Protein AF-A0A966IWN9-F1 (afdb_monomer)

pLDDT: mean 93.56, std 6.04, range [55.0, 98.5]

Structure (mmCIF, N/CA/C/O backbone):
data_AF-A0A966IWN9-F1
#
_entry.id   AF-A0A966IWN9-F1
#
loop_
_atom_site.group_PDB
_atom_site.id
_atom_site.type_symbol
_atom_site.label_atom_id
_atom_site.label_alt_id
_atom_site.label_comp_id
_atom_site.label_asym_id
_atom_site.label_entity_id
_atom_site.label_seq_id
_atom_site.pdbx_PDB_ins_code
_atom_site.Cartn_x
_atom_site.Cartn_y
_atom_site.Cartn_z
_atom_site.occupancy
_atom_site.B_iso_or_equiv
_atom_site.auth_seq_id
_atom_site.auth_comp_id
_atom_site.auth_asym_id
_atom_site.auth_atom_id
_atom_site.pdbx_PDB_model_num
ATOM 1 N N . MET A 1 1 ? 31.440 13.563 -16.392 1.00 55.00 1 MET A N 1
ATOM 2 C CA . MET A 1 1 ? 30.142 14.084 -16.875 1.00 55.00 1 MET A CA 1
ATOM 3 C C . MET A 1 1 ? 30.054 14.090 -18.402 1.00 55.00 1 MET A C 1
ATOM 5 O O . MET A 1 1 ? 29.275 13.304 -18.912 1.00 55.00 1 MET A O 1
ATOM 9 N N . ALA A 1 2 ? 30.885 14.835 -19.150 1.00 61.09 2 ALA A N 1
ATOM 10 C CA . ALA A 1 2 ? 30.794 14.887 -20.626 1.00 61.09 2 ALA A CA 1
ATOM 11 C C . ALA A 1 2 ? 30.870 13.509 -21.334 1.00 61.09 2 ALA A C 1
ATOM 13 O O . ALA A 1 2 ? 30.012 13.196 -22.147 1.00 61.09 2 ALA A O 1
ATOM 14 N N . ASN A 1 3 ? 31.820 12.643 -20.956 1.00 63.28 3 ASN A N 1
ATOM 15 C CA . ASN A 1 3 ? 31.994 11.310 -21.566 1.00 63.28 3 ASN A CA 1
ATOM 16 C C . ASN A 1 3 ? 30.866 10.305 -21.215 1.00 63.28 3 ASN A C 1
ATOM 18 O O . ASN A 1 3 ? 30.578 9.382 -21.971 1.00 63.28 3 ASN A O 1
ATOM 22 N N . GLN A 1 4 ? 30.203 10.487 -20.065 1.00 65.81 4 GLN A N 1
ATOM 23 C CA . GLN A 1 4 ? 29.051 9.665 -19.664 1.00 65.81 4 GLN A CA 1
ATOM 24 C C . GLN A 1 4 ? 27.795 10.048 -20.451 1.00 65.81 4 GLN A C 1
ATOM 26 O O . GLN A 1 4 ? 27.079 9.153 -20.892 1.00 65.81 4 GLN A O 1
ATOM 31 N N . ASN A 1 5 ? 27.583 11.346 -20.693 1.00 74.75 5 ASN A N 1
ATOM 32 C CA . ASN A 1 5 ? 26.491 11.813 -21.547 1.00 74.75 5 ASN A CA 1
ATOM 33 C C . ASN A 1 5 ? 26.662 11.290 -22.979 1.00 74.75 5 ASN A C 1
ATOM 35 O O . ASN A 1 5 ? 25.739 10.690 -23.508 1.00 74.75 5 ASN A O 1
ATOM 39 N N . THR A 1 6 ? 27.873 11.348 -23.548 1.00 81.50 6 THR A N 1
ATOM 40 C CA . THR A 1 6 ? 28.135 10.798 -24.892 1.00 81.50 6 THR A CA 1
ATOM 41 C C . THR A 1 6 ? 27.860 9.291 -24.995 1.00 81.50 6 THR A C 1
ATOM 43 O O . THR A 1 6 ? 27.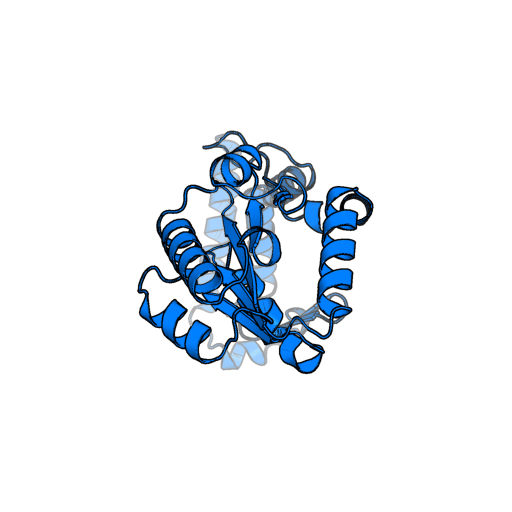351 8.822 -26.014 1.00 81.50 6 THR A O 1
ATOM 46 N N . LYS A 1 7 ? 28.174 8.505 -23.952 1.00 87.19 7 LYS A N 1
ATOM 47 C CA . LYS A 1 7 ? 27.875 7.062 -23.924 1.00 87.19 7 LYS A CA 1
ATOM 48 C C . LYS A 1 7 ? 26.368 6.798 -23.860 1.00 87.19 7 LYS A C 1
ATOM 50 O O . LYS A 1 7 ? 25.878 5.921 -24.567 1.00 87.19 7 LYS A O 1
ATOM 55 N N . LEU A 1 8 ? 25.654 7.539 -23.019 1.00 92.38 8 LEU A N 1
ATOM 56 C CA . LEU A 1 8 ? 24.210 7.413 -22.863 1.00 92.38 8 LEU A CA 1
ATOM 57 C C . LEU A 1 8 ? 23.468 7.801 -24.151 1.00 92.38 8 LEU A C 1
ATOM 59 O O . LEU A 1 8 ? 22.638 7.028 -24.620 1.00 92.38 8 LEU A O 1
ATOM 63 N N . ASP A 1 9 ? 23.833 8.929 -24.762 1.00 93.56 9 ASP A N 1
ATOM 64 C CA . ASP A 1 9 ? 23.246 9.402 -26.021 1.00 93.56 9 ASP A CA 1
ATOM 65 C C . ASP A 1 9 ? 23.408 8.360 -27.136 1.00 93.56 9 ASP A C 1
ATOM 67 O O . ASP A 1 9 ? 22.491 8.119 -27.922 1.00 93.56 9 ASP A O 1
ATOM 71 N N . LYS A 1 10 ? 24.564 7.681 -27.177 1.00 94.56 10 LYS A N 1
ATOM 72 C CA . LYS A 1 10 ? 24.813 6.592 -28.127 1.00 94.56 10 LYS A CA 1
ATOM 73 C C . LYS A 1 10 ? 23.881 5.399 -27.893 1.00 94.56 10 LYS A C 1
ATOM 75 O O . LYS A 1 10 ? 23.323 4.887 -28.860 1.00 94.56 10 LYS A O 1
ATOM 80 N N . ILE A 1 11 ? 23.701 4.968 -26.642 1.00 94.62 11 ILE A N 1
ATOM 81 C CA . ILE A 1 11 ? 22.796 3.857 -26.297 1.00 94.62 11 ILE A CA 1
ATOM 82 C C . ILE A 1 11 ? 21.353 4.208 -26.676 1.00 94.62 11 ILE A C 1
ATOM 84 O O . ILE A 1 11 ? 20.673 3.400 -27.307 1.00 94.62 11 ILE A O 1
ATOM 88 N N . GLU A 1 12 ? 20.898 5.421 -26.354 1.00 95.56 12 GLU A N 1
ATOM 89 C CA . GLU A 1 12 ? 19.547 5.877 -26.694 1.00 95.56 12 GLU A CA 1
ATOM 90 C C . GLU A 1 12 ? 19.342 5.977 -28.215 1.00 95.56 12 GLU A C 1
ATOM 92 O O . GLU A 1 12 ? 18.308 5.543 -28.727 1.00 95.56 12 GLU A O 1
ATOM 97 N N . ALA A 1 13 ? 20.328 6.486 -28.959 1.00 95.81 13 ALA A N 1
ATOM 98 C CA . ALA A 1 13 ? 20.268 6.556 -30.419 1.00 95.81 13 ALA A CA 1
ATOM 99 C C . ALA A 1 13 ? 20.237 5.165 -31.074 1.00 95.81 13 ALA A C 1
ATOM 101 O O . ALA A 1 13 ? 19.514 4.955 -32.049 1.00 95.81 13 ALA A O 1
ATOM 102 N N . GLU A 1 14 ? 21.003 4.204 -30.551 1.00 95.50 14 GLU A N 1
ATOM 103 C CA . GLU A 1 14 ? 20.957 2.819 -31.021 1.00 95.50 14 GLU A CA 1
ATOM 104 C C . GLU A 1 14 ? 19.607 2.165 -30.711 1.00 95.50 14 GLU A C 1
ATOM 106 O O . GLU A 1 14 ? 19.013 1.567 -31.604 1.00 95.50 14 GLU A O 1
ATOM 111 N N . LEU A 1 15 ? 19.076 2.330 -29.497 1.00 96.19 15 LEU A N 1
ATOM 112 C CA . LEU A 1 15 ? 17.760 1.799 -29.138 1.00 96.19 15 LEU A CA 1
ATOM 113 C C . LEU A 1 15 ? 16.655 2.356 -30.051 1.00 96.19 15 LEU A C 1
ATOM 115 O O . LEU A 1 15 ? 15.832 1.587 -30.544 1.00 96.19 15 LEU A O 1
ATOM 119 N N . ARG A 1 16 ? 16.672 3.666 -30.339 1.00 96.00 16 ARG A N 1
ATOM 120 C CA . ARG A 1 16 ? 15.732 4.300 -31.282 1.00 96.00 16 ARG A CA 1
ATOM 121 C C . ARG A 1 16 ? 15.834 3.703 -32.679 1.00 96.00 16 ARG A C 1
ATOM 123 O O . ARG A 1 16 ? 14.820 3.309 -33.233 1.00 96.00 16 ARG A O 1
ATOM 130 N N . ARG A 1 17 ? 17.050 3.550 -33.210 1.00 96.19 17 ARG A N 1
ATOM 131 C CA . ARG A 1 17 ? 17.265 2.953 -34.537 1.00 96.19 17 ARG A CA 1
ATOM 132 C C . ARG A 1 17 ? 16.683 1.541 -34.638 1.00 96.19 17 ARG A C 1
ATOM 134 O O . ARG A 1 17 ? 16.120 1.185 -35.666 1.00 96.19 17 ARG A O 1
ATOM 141 N N . HIS A 1 18 ? 16.832 0.735 -33.589 1.00 94.19 18 HIS A N 1
ATOM 142 C CA . HIS A 1 18 ? 16.305 -0.629 -33.568 1.00 94.19 18 HIS A CA 1
ATOM 143 C C . HIS A 1 18 ? 14.785 -0.664 -33.402 1.00 94.19 18 HIS A C 1
ATOM 145 O O . HIS A 1 18 ? 14.130 -1.468 -34.060 1.00 94.19 18 HIS A O 1
ATOM 151 N N . ALA A 1 19 ? 14.220 0.242 -32.600 1.00 94.50 19 ALA A N 1
ATOM 152 C CA . ALA A 1 19 ? 12.775 0.432 -32.527 1.00 94.50 19 ALA A CA 1
ATOM 153 C C . ALA A 1 19 ? 12.192 0.852 -33.891 1.00 94.50 19 ALA A C 1
ATOM 155 O O . ALA A 1 19 ? 11.234 0.242 -34.358 1.00 94.50 19 ALA A O 1
ATOM 156 N N . ASP A 1 20 ? 12.817 1.817 -34.574 1.00 95.88 20 ASP A N 1
ATOM 157 C CA . ASP A 1 20 ? 12.423 2.256 -35.919 1.00 95.88 20 ASP A CA 1
ATOM 158 C C . ASP A 1 20 ? 12.530 1.110 -36.938 1.00 95.88 20 ASP A C 1
ATOM 160 O O . ASP A 1 20 ? 11.666 0.950 -37.800 1.00 95.88 20 ASP A O 1
ATOM 164 N N . GLY A 1 21 ? 13.559 0.266 -36.807 1.00 94.19 21 GLY A N 1
ATOM 165 C CA . GLY A 1 21 ? 13.784 -0.898 -37.665 1.00 94.19 21 GLY A CA 1
ATOM 166 C C . GLY A 1 21 ? 12.691 -1.965 -37.584 1.00 94.19 21 GLY A C 1
ATOM 167 O O . GLY A 1 21 ? 12.514 -2.715 -38.542 1.00 94.19 21 GLY A O 1
ATOM 168 N N . ILE A 1 22 ? 11.935 -2.020 -36.482 1.00 94.06 22 ILE A N 1
ATOM 169 C CA . ILE A 1 22 ? 10.802 -2.942 -36.321 1.00 94.06 22 ILE A CA 1
ATOM 170 C C . ILE A 1 22 ? 9.438 -2.241 -36.369 1.00 94.06 22 ILE A C 1
ATOM 172 O O . ILE A 1 22 ? 8.417 -2.901 -36.204 1.00 94.06 22 ILE A O 1
ATOM 176 N N . ALA A 1 23 ? 9.389 -0.926 -36.607 1.00 93.56 23 ALA A N 1
ATOM 177 C CA . ALA A 1 23 ? 8.157 -0.137 -36.512 1.00 93.56 23 ALA A CA 1
ATOM 178 C C . ALA A 1 23 ? 7.060 -0.582 -37.497 1.00 93.56 23 ALA A C 1
ATOM 180 O O . ALA A 1 23 ? 5.873 -0.415 -37.222 1.00 93.56 23 ALA A O 1
ATOM 181 N N . SER A 1 24 ? 7.446 -1.155 -38.640 1.00 93.69 24 SER A N 1
ATOM 182 C CA . SER A 1 24 ? 6.525 -1.709 -39.639 1.00 93.69 24 SER A CA 1
ATOM 183 C C . SER A 1 24 ? 6.188 -3.188 -39.421 1.00 93.69 24 SER A C 1
ATOM 185 O O . SER A 1 24 ? 5.315 -3.713 -40.113 1.00 93.69 24 SER A O 1
ATOM 187 N N . VAL A 1 25 ? 6.857 -3.871 -38.486 1.00 93.94 25 VAL A N 1
ATOM 188 C CA . VAL A 1 25 ? 6.636 -5.294 -38.212 1.00 93.94 25 VAL A CA 1
ATOM 189 C C . VAL A 1 25 ? 5.420 -5.443 -37.305 1.00 93.94 25 VAL A C 1
ATOM 191 O O . VAL A 1 25 ? 5.352 -4.864 -36.220 1.00 93.94 25 VAL A O 1
ATOM 194 N N . HIS A 1 26 ? 4.437 -6.237 -37.728 1.00 94.88 26 HIS A N 1
ATOM 195 C CA . HIS A 1 26 ? 3.230 -6.423 -36.937 1.00 94.88 26 HIS A CA 1
ATOM 196 C C . HIS A 1 26 ? 3.493 -7.402 -35.786 1.00 94.88 26 HIS A C 1
ATOM 198 O O . HIS A 1 26 ? 4.125 -8.442 -35.957 1.00 94.88 26 HIS A O 1
ATOM 204 N N . LEU A 1 27 ? 2.914 -7.134 -34.610 1.00 94.12 27 LEU A N 1
ATOM 205 C CA . LEU A 1 27 ? 3.031 -8.034 -33.455 1.00 94.12 27 LEU A CA 1
ATOM 206 C C . LEU A 1 27 ? 2.595 -9.483 -33.757 1.00 94.12 27 LEU A C 1
ATOM 208 O O . LEU A 1 27 ? 3.165 -10.407 -33.193 1.00 94.12 27 LEU A O 1
ATOM 212 N N . ARG A 1 28 ? 1.631 -9.688 -34.671 1.00 94.81 28 ARG A N 1
ATOM 213 C CA . ARG A 1 28 ? 1.168 -11.015 -35.106 1.00 94.81 28 ARG A CA 1
ATOM 214 C C . ARG A 1 28 ? 2.273 -11.825 -35.789 1.00 94.81 28 ARG A C 1
ATOM 216 O O . ARG A 1 28 ? 2.225 -13.041 -35.748 1.00 94.81 28 ARG A O 1
ATOM 223 N N . ASP A 1 29 ? 3.242 -11.148 -36.399 1.00 94.31 29 ASP A N 1
ATOM 224 C CA . ASP A 1 29 ? 4.378 -11.785 -37.056 1.00 94.31 29 ASP A CA 1
ATOM 225 C C . ASP A 1 29 ? 5.490 -12.025 -36.025 1.00 94.31 29 ASP A C 1
ATOM 227 O O . ASP A 1 29 ? 6.064 -13.108 -35.966 1.00 94.31 29 ASP A O 1
ATOM 231 N N . LEU A 1 30 ? 5.730 -11.054 -35.130 1.00 92.25 30 LEU A N 1
ATOM 232 C CA . LEU A 1 30 ? 6.728 -11.169 -34.056 1.00 92.25 30 LEU A CA 1
ATOM 233 C C . LEU A 1 30 ? 6.444 -12.312 -33.076 1.00 92.25 30 LEU A C 1
ATOM 235 O O . LEU A 1 30 ? 7.388 -12.937 -32.602 1.00 92.25 30 LEU A O 1
ATOM 239 N N . ILE A 1 31 ? 5.175 -12.602 -32.763 1.00 94.19 31 ILE A N 1
ATOM 240 C CA . ILE A 1 31 ? 4.825 -13.724 -31.870 1.00 94.19 31 ILE A CA 1
ATOM 241 C C . ILE A 1 31 ? 5.200 -15.094 -32.456 1.00 94.19 31 ILE A C 1
ATOM 243 O O . ILE A 1 31 ? 5.285 -16.061 -31.709 1.00 94.19 31 ILE A O 1
ATOM 247 N N . HIS A 1 32 ? 5.412 -15.176 -33.773 1.00 93.50 32 HIS A N 1
ATOM 248 C CA . HIS A 1 32 ? 5.801 -16.395 -34.481 1.00 93.50 32 HIS A CA 1
ATOM 249 C C . HIS A 1 32 ? 7.286 -16.410 -34.866 1.00 93.50 32 HIS A C 1
ATOM 251 O O . HIS A 1 32 ? 7.722 -17.334 -35.547 1.00 93.50 32 HIS A O 1
ATOM 257 N N . ALA A 1 33 ? 8.058 -15.398 -34.460 1.00 90.94 33 ALA A N 1
ATOM 258 C CA . ALA A 1 33 ? 9.492 -15.367 -34.701 1.00 90.94 33 ALA A CA 1
ATOM 259 C C . ALA A 1 33 ? 10.212 -16.467 -33.904 1.00 90.94 33 ALA A C 1
ATOM 261 O O . ALA A 1 33 ? 9.844 -16.775 -32.768 1.00 90.94 33 ALA A O 1
ATOM 262 N N . ASP A 1 34 ? 11.273 -17.027 -34.481 1.00 91.50 34 ASP A N 1
ATOM 263 C CA . ASP A 1 34 ? 12.101 -18.018 -33.797 1.00 91.50 34 ASP A CA 1
ATOM 264 C C . ASP A 1 34 ? 12.689 -17.443 -32.499 1.00 91.50 34 ASP A C 1
ATOM 266 O O . ASP A 1 34 ? 13.120 -16.290 -32.447 1.00 91.50 34 ASP A O 1
ATOM 270 N N . GLY A 1 35 ? 12.705 -18.254 -31.438 1.00 89.38 35 GLY A N 1
ATOM 271 C CA . GLY A 1 35 ? 13.250 -17.857 -30.136 1.00 89.38 35 GLY A CA 1
ATOM 272 C C . GLY A 1 35 ? 12.343 -16.946 -29.305 1.00 89.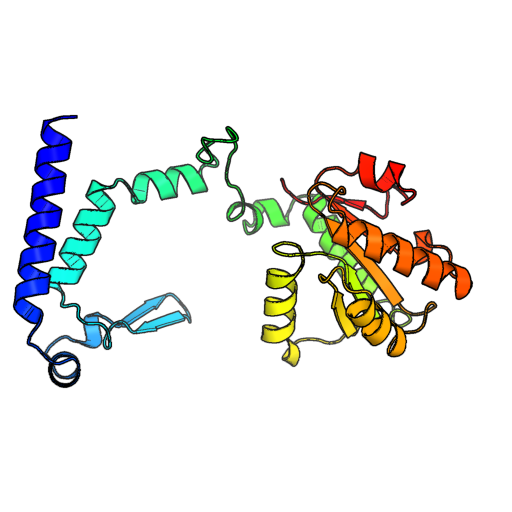38 35 GLY A C 1
ATOM 273 O O . GLY A 1 35 ? 12.748 -16.528 -28.224 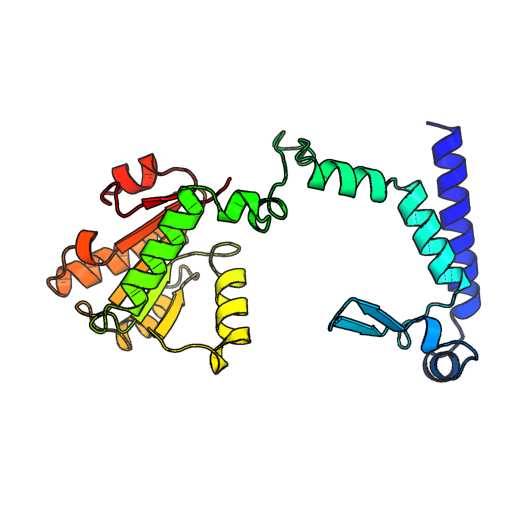1.00 89.38 35 GLY A O 1
ATOM 274 N N . ARG A 1 36 ? 11.106 -16.671 -29.748 1.00 93.81 36 ARG A N 1
ATOM 275 C CA . ARG A 1 36 ? 10.177 -15.768 -29.051 1.00 93.81 36 ARG A CA 1
ATOM 276 C C . ARG A 1 36 ? 9.943 -16.125 -27.583 1.00 93.81 36 ARG A C 1
ATOM 278 O O . ARG A 1 36 ? 9.835 -15.220 -26.757 1.00 93.81 36 ARG A O 1
ATOM 285 N N . ASP A 1 37 ? 9.917 -17.417 -27.269 1.00 93.31 37 ASP A N 1
ATOM 286 C CA . ASP A 1 37 ? 9.710 -17.943 -25.916 1.00 93.31 37 ASP A CA 1
ATOM 287 C C . ASP A 1 37 ? 10.793 -17.497 -24.918 1.00 93.31 37 ASP A C 1
ATOM 289 O O . ASP A 1 37 ? 10.554 -17.516 -23.714 1.00 93.31 37 ASP A O 1
ATOM 293 N N . ALA A 1 38 ? 11.956 -17.020 -25.384 1.00 93.25 38 ALA A N 1
ATOM 294 C CA . ALA A 1 38 ? 12.987 -16.433 -24.523 1.00 93.25 38 ALA A CA 1
ATOM 295 C C . ALA A 1 38 ? 12.529 -15.139 -23.815 1.00 93.25 38 ALA A C 1
ATOM 297 O O . ALA A 1 38 ? 13.157 -14.711 -22.848 1.00 93.25 38 ALA A O 1
ATOM 298 N N . LEU A 1 39 ? 11.427 -14.526 -24.268 1.00 94.75 39 LEU A N 1
ATOM 299 C CA . LEU A 1 39 ? 10.782 -13.377 -23.623 1.00 94.75 39 LEU A CA 1
ATOM 300 C C . LEU A 1 39 ? 9.731 -13.777 -22.572 1.00 94.75 39 LEU A C 1
ATOM 302 O O . LEU A 1 39 ? 9.032 -12.908 -22.047 1.00 94.75 39 LEU A O 1
ATOM 306 N N . CYS A 1 40 ? 9.597 -15.067 -22.268 1.00 95.69 40 CYS A N 1
ATOM 307 C CA . CYS A 1 40 ? 8.869 -15.548 -21.101 1.00 95.69 40 CYS A CA 1
ATOM 308 C C . CYS A 1 40 ? 9.847 -15.721 -19.936 1.00 95.69 40 CYS A C 1
ATOM 310 O O . CYS A 1 40 ? 10.738 -16.569 -19.974 1.00 95.69 40 CYS A O 1
ATOM 312 N N . PHE A 1 41 ? 9.668 -14.935 -18.879 1.00 94.94 41 PHE A N 1
ATOM 313 C CA . PHE A 1 41 ? 10.504 -14.987 -17.684 1.00 94.94 41 PHE A CA 1
ATOM 314 C C . PHE A 1 41 ? 9.756 -15.700 -16.561 1.00 94.94 41 PHE A C 1
ATOM 316 O O . PHE A 1 41 ? 8.631 -15.326 -16.234 1.00 94.94 41 PHE A O 1
ATOM 323 N N . GLN A 1 42 ? 10.389 -16.702 -15.953 1.00 97.06 42 GLN A N 1
ATOM 324 C CA . GLN A 1 42 ? 9.853 -17.410 -14.793 1.00 97.06 42 GLN A CA 1
ATOM 325 C C . GLN A 1 42 ? 10.655 -17.040 -13.544 1.00 97.06 42 GLN A C 1
ATOM 327 O O . GLN A 1 42 ? 11.885 -17.115 -13.546 1.00 97.06 42 GLN A O 1
ATOM 332 N N . PHE A 1 43 ? 9.958 -16.697 -12.466 1.00 96.75 43 PHE A N 1
ATOM 333 C CA . PHE A 1 43 ? 10.527 -16.548 -11.132 1.00 96.75 43 PHE A CA 1
ATOM 334 C C . PHE A 1 43 ? 9.581 -17.192 -10.118 1.00 96.75 43 PHE A C 1
ATOM 336 O O . PHE A 1 43 ? 8.470 -16.711 -9.931 1.00 96.75 43 PHE A O 1
ATOM 343 N N . GLU A 1 44 ? 10.013 -18.286 -9.487 1.00 96.44 44 GLU A N 1
ATOM 344 C CA . GLU A 1 44 ? 9.162 -19.108 -8.611 1.00 96.44 44 GLU A CA 1
ATOM 345 C C . GLU A 1 44 ? 7.835 -19.483 -9.298 1.00 96.44 44 GLU A C 1
ATOM 347 O O . GLU A 1 44 ? 7.862 -20.165 -10.323 1.00 96.44 44 GLU A O 1
ATOM 352 N N . ASP A 1 45 ? 6.694 -19.047 -8.769 1.00 96.50 45 ASP A N 1
ATOM 353 C CA . ASP A 1 45 ? 5.347 -19.249 -9.311 1.00 96.50 45 ASP A CA 1
ATOM 354 C C . ASP A 1 45 ? 4.873 -18.113 -10.242 1.00 96.50 45 ASP A C 1
ATOM 356 O O . ASP A 1 45 ? 3.837 -18.241 -10.898 1.00 96.50 45 ASP A O 1
ATOM 360 N N . LEU A 1 46 ? 5.644 -17.029 -10.369 1.00 97.44 46 LEU A N 1
ATOM 361 C CA . LEU A 1 46 ? 5.347 -15.901 -11.247 1.00 97.44 46 LEU A CA 1
ATOM 362 C C . LEU A 1 46 ? 5.922 -16.120 -12.652 1.00 97.44 46 LEU A C 1
ATOM 364 O O . LEU A 1 46 ? 7.135 -16.218 -12.843 1.00 97.44 46 LEU A O 1
ATOM 368 N N . MET A 1 47 ? 5.041 -16.090 -13.652 1.00 97.56 47 MET A N 1
ATOM 369 C CA . MET A 1 47 ? 5.413 -16.024 -15.064 1.00 97.56 47 MET A CA 1
ATOM 370 C C . MET A 1 47 ? 5.137 -14.622 -15.617 1.00 97.56 47 MET A C 1
ATOM 372 O O . MET A 1 47 ? 4.015 -14.121 -15.532 1.00 97.56 47 MET A O 1
ATOM 376 N N . VAL A 1 48 ? 6.149 -14.003 -16.224 1.00 97.00 48 VAL A N 1
ATOM 377 C CA . VAL A 1 48 ? 6.041 -12.726 -16.938 1.00 97.00 48 VAL A CA 1
ATOM 378 C C . VAL A 1 48 ? 6.245 -12.980 -18.428 1.00 97.00 48 VAL A C 1
ATOM 380 O O . VAL A 1 48 ? 7.358 -13.238 -18.882 1.00 97.00 48 VAL A O 1
ATOM 383 N N . ASP A 1 49 ? 5.157 -12.905 -19.192 1.00 95.81 49 ASP A N 1
ATOM 384 C CA . ASP A 1 49 ? 5.147 -13.137 -20.637 1.00 95.81 49 ASP A CA 1
ATOM 385 C C . ASP A 1 49 ? 5.268 -11.807 -21.406 1.00 95.81 49 ASP A C 1
ATOM 387 O O . ASP A 1 49 ? 4.306 -11.043 -21.542 1.00 95.81 49 ASP A O 1
ATOM 391 N N . CYS A 1 50 ? 6.463 -11.544 -21.942 1.00 95.44 50 CYS A N 1
ATOM 392 C CA . CYS A 1 50 ? 6.744 -10.391 -22.799 1.00 95.44 50 CYS A CA 1
ATOM 393 C C . CYS A 1 50 ? 6.653 -10.719 -24.302 1.00 95.44 50 CYS A C 1
ATOM 395 O O . CYS A 1 50 ? 6.964 -9.869 -25.140 1.00 95.44 50 CYS A O 1
ATOM 397 N N . THR A 1 51 ? 6.172 -11.908 -24.686 1.00 95.38 51 THR A N 1
ATOM 398 C CA . THR A 1 51 ? 6.059 -12.327 -26.097 1.00 95.38 51 THR A CA 1
ATOM 399 C C . THR A 1 51 ? 5.050 -11.500 -26.890 1.00 95.38 51 THR A C 1
ATOM 401 O O . THR A 1 51 ? 5.063 -11.524 -28.118 1.00 95.38 51 THR A O 1
ATOM 404 N N . ARG A 1 52 ? 4.198 -10.707 -26.232 1.00 94.88 52 ARG A N 1
ATOM 405 C CA . ARG A 1 52 ? 3.218 -9.809 -26.873 1.00 94.88 52 ARG A CA 1
ATOM 406 C C . ARG A 1 52 ? 3.633 -8.334 -26.830 1.00 94.88 52 ARG A C 1
ATOM 408 O O . ARG A 1 52 ? 2.787 -7.453 -26.930 1.00 94.88 52 ARG A O 1
ATOM 415 N N . GLN A 1 53 ? 4.932 -8.061 -26.706 1.00 95.00 53 GLN A N 1
ATOM 416 C CA . GLN A 1 53 ? 5.498 -6.710 -26.763 1.00 95.00 53 GLN A CA 1
ATOM 417 C C . GLN A 1 53 ? 6.271 -6.468 -28.071 1.00 95.00 53 GLN A C 1
ATOM 419 O O . GLN A 1 53 ? 6.864 -7.406 -28.602 1.00 95.00 53 GLN A O 1
ATOM 424 N N . PRO A 1 54 ? 6.330 -5.237 -28.609 1.00 93.88 54 PRO A N 1
ATOM 425 C CA . PRO A 1 54 ? 7.127 -4.910 -29.796 1.00 93.88 54 PRO A CA 1
ATOM 426 C C . PRO A 1 54 ? 8.622 -4.816 -29.440 1.00 93.88 54 PRO A C 1
ATOM 428 O O . PRO A 1 54 ? 9.243 -3.762 -29.519 1.00 93.88 54 PRO A O 1
ATOM 431 N N . VAL A 1 55 ? 9.194 -5.924 -28.977 1.00 93.81 55 VAL A N 1
ATOM 432 C CA . VAL A 1 55 ? 10.590 -6.048 -28.548 1.00 93.81 55 VAL A CA 1
ATOM 433 C C . VAL A 1 55 ? 11.193 -7.295 -29.179 1.00 93.81 55 VAL A C 1
ATOM 435 O O . VAL A 1 55 ? 10.498 -8.287 -29.376 1.00 93.81 55 VAL A O 1
ATOM 438 N N . THR A 1 56 ? 12.477 -7.247 -29.497 1.00 92.38 56 THR A N 1
ATOM 439 C CA . THR A 1 56 ? 13.306 -8.396 -29.888 1.00 92.38 56 THR A CA 1
ATOM 440 C C . THR A 1 56 ? 14.385 -8.607 -28.828 1.00 92.38 56 THR A C 1
ATOM 442 O O . THR A 1 56 ? 14.580 -7.732 -27.981 1.00 92.38 56 THR A O 1
ATOM 445 N N . ASP A 1 57 ? 15.128 -9.712 -28.891 1.00 90.56 57 ASP A N 1
ATOM 446 C CA . ASP A 1 57 ? 16.249 -9.962 -27.973 1.00 90.56 57 ASP A CA 1
ATOM 447 C C . ASP A 1 57 ? 17.276 -8.824 -27.991 1.00 90.56 57 ASP A C 1
ATOM 449 O O . ASP A 1 57 ? 17.757 -8.385 -26.948 1.00 90.56 57 ASP A O 1
ATOM 453 N N . ASP A 1 58 ? 17.577 -8.280 -29.172 1.00 91.19 58 ASP A N 1
ATOM 454 C CA . ASP A 1 58 ? 18.499 -7.152 -29.304 1.00 91.19 58 ASP A CA 1
ATOM 455 C C . ASP A 1 58 ? 17.931 -5.864 -28.676 1.00 91.19 58 ASP A C 1
ATOM 457 O O . ASP A 1 58 ? 18.639 -5.188 -27.926 1.00 91.19 58 ASP A O 1
ATOM 461 N N . ILE A 1 59 ? 16.645 -5.555 -28.886 1.00 94.50 59 ILE A N 1
ATOM 462 C CA . ILE A 1 59 ? 15.994 -4.412 -28.221 1.00 94.50 59 ILE A CA 1
ATOM 463 C C . ILE A 1 59 ? 16.005 -4.601 -26.703 1.00 94.50 59 ILE A C 1
ATOM 465 O O . ILE A 1 59 ? 16.270 -3.648 -25.969 1.00 94.50 59 ILE A O 1
ATOM 469 N N . MET A 1 60 ? 15.761 -5.820 -26.221 1.00 94.62 60 MET A N 1
ATOM 470 C CA . MET A 1 60 ? 15.728 -6.103 -24.792 1.00 94.62 60 MET A CA 1
ATOM 471 C C . MET A 1 60 ? 17.111 -5.978 -24.149 1.00 94.62 60 MET A C 1
ATOM 473 O O . MET A 1 60 ? 17.260 -5.291 -23.139 1.00 94.62 60 MET A O 1
ATOM 477 N N . ASN A 1 61 ? 18.155 -6.493 -24.802 1.00 93.75 61 ASN A N 1
ATOM 478 C CA . ASN A 1 61 ? 19.541 -6.275 -24.386 1.00 93.75 61 ASN A CA 1
ATOM 479 C C . ASN A 1 61 ? 19.904 -4.781 -24.341 1.00 93.75 61 ASN A C 1
ATOM 481 O O . ASN A 1 61 ? 20.570 -4.327 -23.412 1.00 93.75 61 ASN A O 1
ATOM 485 N N . ARG A 1 62 ? 19.433 -3.978 -25.301 1.00 95.31 62 ARG A N 1
ATOM 486 C CA . ARG A 1 62 ? 19.666 -2.522 -25.307 1.00 95.31 62 ARG A CA 1
ATOM 487 C C . ARG A 1 62 ? 18.917 -1.791 -24.201 1.00 95.31 62 ARG A C 1
ATOM 489 O O . ARG A 1 62 ? 19.461 -0.843 -23.640 1.00 95.31 62 ARG A O 1
ATOM 496 N N . LEU A 1 63 ? 17.703 -2.222 -23.866 1.00 96.50 63 LEU A N 1
ATOM 497 C CA . LEU A 1 63 ? 16.959 -1.697 -22.720 1.00 96.50 63 LEU A CA 1
ATOM 498 C C . LEU A 1 63 ? 17.689 -1.989 -21.401 1.00 96.50 63 LEU A C 1
ATOM 500 O O . LEU A 1 63 ? 17.774 -1.102 -20.552 1.00 96.50 63 LEU A O 1
ATOM 504 N N . LEU A 1 64 ? 18.291 -3.175 -21.258 1.00 95.75 64 LEU A N 1
ATOM 505 C CA . LEU A 1 64 ? 19.137 -3.508 -20.106 1.00 95.75 64 LEU A CA 1
ATOM 506 C C . LEU A 1 64 ? 20.403 -2.637 -20.053 1.00 95.75 64 LEU A C 1
ATOM 508 O O . LEU A 1 64 ? 20.700 -2.053 -19.012 1.00 95.75 64 LEU A O 1
ATOM 512 N N . LEU A 1 65 ? 21.090 -2.442 -21.185 1.00 96.06 65 LEU A N 1
ATOM 513 C CA . LEU A 1 65 ? 22.234 -1.521 -21.270 1.00 96.06 65 LEU A CA 1
ATOM 514 C C . LEU A 1 65 ? 21.850 -0.077 -20.918 1.00 96.06 65 LEU A C 1
ATOM 516 O O . LEU A 1 65 ? 22.633 0.641 -20.291 1.00 96.06 65 LEU A O 1
ATOM 520 N N . LEU A 1 66 ? 20.651 0.366 -21.309 1.00 96.88 66 LEU A N 1
ATOM 521 C CA . LEU A 1 66 ? 20.128 1.675 -20.930 1.00 96.88 66 LEU A CA 1
ATOM 522 C C . LEU A 1 66 ? 19.893 1.756 -19.418 1.00 96.88 66 LEU A C 1
ATOM 524 O O . LEU A 1 66 ? 20.287 2.745 -18.800 1.00 96.88 66 LEU A O 1
ATOM 528 N N . ALA A 1 67 ? 19.304 0.723 -18.812 1.00 97.38 67 ALA A N 1
ATOM 529 C CA . ALA A 1 67 ? 19.094 0.654 -17.368 1.00 97.38 67 ALA A CA 1
ATOM 530 C C . ALA A 1 67 ? 20.421 0.727 -16.589 1.00 97.38 67 ALA A C 1
ATOM 532 O O . ALA A 1 67 ? 20.537 1.503 -15.637 1.00 97.38 67 ALA A O 1
ATOM 533 N N . GLU A 1 68 ? 21.449 -0.002 -17.033 1.00 96.12 68 GLU A N 1
ATOM 534 C CA . GLU A 1 68 ? 22.805 0.079 -16.477 1.00 96.12 68 GLU A CA 1
ATOM 535 C C . GLU A 1 68 ? 23.415 1.477 -16.642 1.00 96.12 68 GLU A C 1
ATOM 537 O O . GLU A 1 68 ? 23.949 2.044 -15.688 1.00 96.12 68 GLU A O 1
ATOM 542 N N . ALA A 1 69 ? 23.307 2.076 -17.833 1.00 95.62 69 ALA A N 1
ATOM 543 C CA . ALA A 1 69 ? 23.847 3.407 -18.110 1.00 95.62 69 ALA A CA 1
ATOM 544 C C . ALA A 1 69 ? 23.160 4.516 -17.295 1.00 95.62 69 ALA A C 1
ATOM 546 O O . ALA A 1 69 ? 23.803 5.509 -16.950 1.00 95.62 69 ALA A O 1
ATOM 547 N N . LYS A 1 70 ? 21.876 4.340 -16.955 1.00 95.69 70 LYS A N 1
ATOM 548 C CA . LYS A 1 70 ? 21.117 5.207 -16.036 1.00 95.69 70 LYS A CA 1
ATOM 549 C C . LYS A 1 70 ? 21.379 4.890 -14.556 1.00 95.69 70 LYS A C 1
ATOM 551 O O . LYS A 1 70 ? 20.761 5.509 -13.694 1.00 95.69 70 LYS A O 1
ATOM 556 N N . ALA A 1 71 ? 22.290 3.960 -14.262 1.00 95.56 71 ALA A N 1
ATOM 557 C CA . ALA A 1 71 ? 22.642 3.515 -12.918 1.00 95.56 71 ALA A CA 1
ATOM 558 C C . ALA A 1 71 ? 21.455 2.941 -12.120 1.00 95.56 71 ALA A C 1
ATOM 560 O O . ALA A 1 71 ? 21.434 3.035 -10.892 1.00 95.56 71 ALA A O 1
ATOM 561 N N . LEU A 1 72 ? 20.471 2.328 -12.795 1.00 97.50 72 LEU A N 1
ATOM 562 C CA . LEU A 1 72 ? 19.323 1.700 -12.132 1.00 97.50 72 LEU A CA 1
ATOM 563 C C . LEU A 1 72 ? 19.748 0.673 -11.061 1.00 97.50 72 LEU A C 1
ATOM 565 O O . LEU A 1 72 ? 19.200 0.753 -9.960 1.00 97.50 72 LEU A O 1
ATOM 569 N N . PRO A 1 73 ? 20.745 -0.213 -11.291 1.00 97.75 73 PRO A N 1
ATOM 570 C CA . PRO A 1 73 ? 21.228 -1.119 -10.246 1.00 97.75 73 PRO A CA 1
ATOM 571 C C . PRO A 1 73 ? 21.708 -0.377 -8.991 1.00 97.75 73 PRO A C 1
ATOM 573 O O . PRO A 1 73 ? 21.331 -0.730 -7.880 1.00 97.75 73 PRO A O 1
ATOM 576 N N . ASN A 1 74 ? 22.441 0.729 -9.156 1.00 97.12 74 ASN A N 1
ATOM 577 C CA . ASN A 1 74 ? 22.918 1.537 -8.034 1.00 97.12 74 ASN A CA 1
ATOM 578 C C . ASN A 1 74 ? 21.766 2.181 -7.244 1.00 97.12 74 ASN A C 1
ATOM 580 O O . ASN A 1 74 ? 21.871 2.323 -6.025 1.00 97.12 74 ASN A O 1
ATOM 584 N N . PHE A 1 75 ? 20.684 2.593 -7.916 1.00 96.50 75 PHE A N 1
ATOM 585 C CA . PHE A 1 75 ? 19.484 3.108 -7.246 1.00 96.50 75 PHE A CA 1
ATOM 586 C C . PHE A 1 75 ? 18.740 2.010 -6.483 1.00 96.50 75 PHE A C 1
ATOM 588 O O . PHE A 1 75 ? 18.297 2.260 -5.362 1.00 96.50 75 PHE A O 1
ATOM 595 N N . ILE A 1 76 ? 18.647 0.801 -7.046 1.00 97.31 76 ILE A N 1
ATOM 596 C CA . ILE A 1 76 ? 18.077 -0.369 -6.363 1.00 97.31 76 ILE A CA 1
ATOM 597 C C . ILE A 1 76 ? 18.899 -0.695 -5.109 1.00 97.31 76 ILE A C 1
ATOM 599 O O . ILE A 1 76 ? 18.335 -0.779 -4.020 1.00 97.31 76 ILE A O 1
ATOM 603 N N . ASP A 1 77 ? 20.228 -0.772 -5.222 1.00 97.00 77 ASP A N 1
ATOM 604 C CA . ASP A 1 77 ? 21.121 -1.011 -4.082 1.00 97.00 77 ASP A CA 1
ATOM 605 C C . ASP A 1 77 ? 20.984 0.078 -3.011 1.00 97.00 77 ASP A C 1
ATOM 607 O O . ASP A 1 77 ? 20.973 -0.204 -1.813 1.00 97.00 77 ASP A O 1
ATOM 611 N N . ALA A 1 78 ? 20.864 1.344 -3.422 1.00 96.31 78 ALA A N 1
ATOM 612 C CA . ALA A 1 78 ? 20.671 2.462 -2.506 1.00 96.31 78 ALA A CA 1
ATOM 613 C C . ALA A 1 78 ? 19.329 2.387 -1.762 1.00 96.31 78 ALA A C 1
ATOM 615 O O . ALA A 1 78 ? 19.298 2.664 -0.560 1.00 96.31 78 ALA A O 1
ATOM 616 N N . LEU A 1 79 ? 18.254 1.992 -2.453 1.00 96.06 79 LEU A N 1
ATOM 617 C CA . LEU A 1 79 ? 16.935 1.758 -1.865 1.00 96.06 79 LEU A CA 1
ATOM 618 C C . LEU A 1 79 ? 16.999 0.626 -0.835 1.00 96.06 79 LEU A C 1
ATOM 620 O O . LEU A 1 79 ? 16.599 0.816 0.312 1.00 96.06 79 LEU A O 1
ATOM 624 N N . LEU A 1 80 ? 17.561 -0.526 -1.214 1.00 95.06 80 LEU A N 1
ATOM 625 C CA . LEU A 1 80 ? 17.664 -1.698 -0.339 1.00 95.06 80 LEU A CA 1
ATOM 626 C C . LEU A 1 80 ? 18.582 -1.456 0.869 1.00 95.06 80 LEU A C 1
ATOM 628 O O . LEU A 1 80 ? 18.308 -1.954 1.959 1.00 95.06 80 LEU A O 1
ATOM 632 N N . ALA A 1 81 ? 19.629 -0.643 0.706 1.00 94.31 81 ALA A N 1
ATOM 633 C CA . ALA A 1 81 ? 20.515 -0.228 1.793 1.00 94.31 81 ALA A CA 1
ATOM 634 C C . ALA A 1 81 ? 19.920 0.870 2.698 1.00 94.31 81 ALA A C 1
ATOM 636 O O . ALA A 1 81 ? 20.566 1.270 3.667 1.00 94.31 81 ALA A O 1
ATOM 637 N N . GLY A 1 82 ? 18.723 1.390 2.394 1.00 93.81 82 GLY A N 1
ATOM 638 C CA . GLY A 1 82 ? 18.073 2.439 3.182 1.00 93.81 82 GLY A CA 1
ATOM 639 C C . GLY A 1 82 ? 18.778 3.797 3.111 1.00 93.81 82 GLY A C 1
ATOM 640 O O . GLY A 1 82 ? 18.765 4.548 4.085 1.00 93.81 82 GLY A O 1
ATOM 641 N N . LYS A 1 83 ? 19.419 4.126 1.983 1.00 95.75 83 LYS A N 1
ATOM 642 C CA . LYS A 1 83 ? 20.013 5.456 1.763 1.00 95.75 83 LYS A CA 1
ATOM 643 C C . LYS A 1 83 ? 18.913 6.513 1.572 1.00 95.75 83 LYS A C 1
ATOM 645 O O . LYS A 1 83 ? 17.834 6.169 1.085 1.00 95.75 83 LYS A O 1
ATOM 650 N N . PRO A 1 84 ? 19.169 7.800 1.886 1.00 95.56 84 PRO A N 1
ATOM 651 C CA . PRO A 1 84 ? 18.188 8.872 1.732 1.00 95.56 84 PRO A CA 1
ATOM 652 C C . PRO A 1 84 ? 17.992 9.276 0.260 1.00 95.56 84 PRO A C 1
ATOM 654 O O . PRO A 1 84 ? 18.442 10.329 -0.182 1.00 95.56 84 PRO A O 1
ATOM 657 N N . ILE A 1 85 ? 17.360 8.399 -0.526 1.00 95.38 85 ILE A N 1
ATOM 658 C CA . ILE A 1 85 ? 17.131 8.592 -1.966 1.00 95.38 85 ILE A CA 1
ATOM 659 C C . ILE A 1 85 ? 15.875 9.418 -2.278 1.00 95.38 85 ILE A C 1
ATOM 661 O O . ILE A 1 85 ? 15.726 9.885 -3.405 1.00 95.38 85 ILE A O 1
ATOM 665 N N . ASN A 1 86 ? 14.992 9.647 -1.298 1.00 95.00 86 ASN A N 1
ATOM 666 C CA . ASN A 1 86 ? 13.970 10.687 -1.398 1.00 95.00 86 ASN A CA 1
ATOM 667 C C . ASN A 1 86 ? 14.643 12.035 -1.113 1.00 95.00 86 ASN A C 1
ATOM 669 O O . ASN A 1 86 ? 14.738 12.477 0.032 1.00 95.00 86 ASN A O 1
ATOM 673 N N . LEU A 1 87 ? 15.162 12.651 -2.176 1.00 94.50 87 LEU A N 1
ATOM 674 C CA . LEU A 1 87 ? 16.009 13.840 -2.087 1.00 94.50 87 LEU A CA 1
ATOM 675 C C . LEU A 1 87 ? 15.249 15.081 -1.607 1.00 94.50 87 LEU A C 1
ATOM 677 O O . LEU A 1 87 ? 15.811 15.877 -0.860 1.00 94.50 87 LEU A O 1
ATOM 681 N N . SER A 1 88 ? 13.983 15.250 -2.004 1.00 95.81 88 SER A N 1
ATOM 682 C CA . SER A 1 88 ? 13.181 16.425 -1.630 1.00 95.81 88 SER A CA 1
ATOM 683 C C . SER A 1 88 ? 12.865 16.478 -0.140 1.00 95.81 88 SER A C 1
ATOM 685 O O . SER A 1 88 ? 12.766 17.564 0.422 1.00 95.81 88 SER A O 1
ATOM 687 N N . GLU A 1 89 ? 12.724 15.319 0.505 1.00 92.25 89 GLU A N 1
ATOM 688 C CA . GLU A 1 89 ? 12.455 15.233 1.944 1.00 92.25 89 GLU A CA 1
ATOM 689 C C . GLU A 1 89 ? 13.686 14.814 2.757 1.00 92.25 89 GLU A C 1
ATOM 691 O O . GLU A 1 89 ? 13.620 14.769 3.985 1.00 92.25 89 GLU A O 1
ATOM 696 N N . ASN A 1 90 ? 14.801 14.517 2.082 1.00 93.81 90 ASN A N 1
ATOM 697 C CA . ASN A 1 90 ? 16.027 13.967 2.657 1.00 93.81 90 ASN A CA 1
ATOM 698 C C . ASN A 1 90 ? 15.761 12.732 3.538 1.00 93.81 90 ASN A C 1
ATOM 700 O O . ASN A 1 90 ? 16.168 12.667 4.701 1.00 93.81 90 ASN A O 1
ATOM 704 N N . ARG A 1 91 ? 15.024 11.759 2.989 1.00 93.75 91 ARG A N 1
ATOM 705 C CA . ARG A 1 91 ? 14.555 10.570 3.716 1.00 93.75 91 ARG A CA 1
ATOM 706 C C . ARG A 1 91 ? 14.905 9.266 3.005 1.00 93.75 91 ARG A C 1
ATOM 708 O O . ARG A 1 91 ? 14.996 9.241 1.773 1.00 93.75 91 ARG A O 1
ATOM 715 N N . PRO A 1 92 ? 15.117 8.176 3.762 1.00 94.69 92 PRO A N 1
ATOM 716 C CA . PRO A 1 92 ? 15.179 6.845 3.179 1.00 94.69 92 PRO A CA 1
ATOM 717 C C . PRO A 1 92 ? 13.810 6.423 2.628 1.00 94.69 92 PRO A C 1
ATOM 719 O O . PRO A 1 92 ? 12.798 7.070 2.878 1.00 94.69 92 PRO A O 1
ATOM 722 N N . VAL A 1 93 ? 13.800 5.348 1.839 1.00 94.00 93 VAL A N 1
ATOM 723 C CA . VAL A 1 93 ? 12.580 4.714 1.324 1.00 94.00 93 VAL A CA 1
ATOM 724 C C . VAL A 1 93 ? 12.604 3.251 1.759 1.00 94.00 93 VAL A C 1
ATOM 726 O O . VAL A 1 93 ? 13.332 2.448 1.181 1.00 94.00 93 VAL A O 1
ATOM 729 N N . LEU A 1 94 ? 11.845 2.899 2.803 1.00 92.62 94 LEU A N 1
ATOM 730 C CA . LEU A 1 94 ? 12.044 1.637 3.538 1.00 92.62 94 LEU A CA 1
ATOM 731 C C . LEU A 1 94 ? 10.959 0.564 3.339 1.00 92.62 94 LEU A C 1
ATOM 733 O O . LEU A 1 94 ? 10.964 -0.445 4.041 1.00 92.62 94 LEU A O 1
ATOM 737 N N . HIS A 1 95 ? 10.058 0.699 2.363 1.00 92.19 95 HIS A N 1
ATOM 738 C CA . HIS A 1 95 ? 8.951 -0.255 2.169 1.00 92.19 95 HIS A CA 1
ATOM 739 C C . HIS A 1 95 ? 9.402 -1.711 1.916 1.00 92.19 95 HIS A C 1
ATOM 741 O O . HIS A 1 95 ? 8.683 -2.649 2.266 1.00 92.19 95 HIS A O 1
ATOM 747 N N . CYS A 1 96 ? 10.586 -1.940 1.334 1.00 94.00 96 CYS A N 1
ATOM 748 C CA . CYS A 1 96 ? 11.160 -3.285 1.198 1.00 94.00 96 CYS A CA 1
ATOM 749 C C . CYS A 1 96 ? 11.570 -3.876 2.555 1.00 94.00 96 CYS A C 1
ATOM 751 O O . CYS A 1 96 ? 11.358 -5.064 2.799 1.00 94.00 96 CYS A O 1
ATOM 753 N N . ARG A 1 97 ? 12.094 -3.043 3.467 1.00 91.44 97 ARG A N 1
ATOM 754 C CA . ARG A 1 97 ? 12.517 -3.462 4.810 1.00 91.44 97 ARG A CA 1
ATOM 755 C C . ARG A 1 97 ? 11.351 -4.019 5.625 1.00 91.44 97 ARG A C 1
ATOM 757 O O . ARG A 1 97 ? 11.545 -4.973 6.364 1.00 91.44 97 ARG A O 1
ATOM 764 N N . LEU A 1 98 ? 10.139 -3.499 5.428 1.00 90.50 98 LEU A N 1
ATOM 765 C CA . LEU A 1 98 ? 8.920 -3.954 6.118 1.00 90.50 98 LEU A CA 1
ATOM 766 C C . LEU A 1 98 ? 8.520 -5.401 5.794 1.00 90.50 98 LEU A C 1
ATOM 768 O O . LEU A 1 98 ? 7.602 -5.953 6.394 1.00 90.50 98 LEU A O 1
ATOM 772 N N . ARG A 1 99 ? 9.184 -6.031 4.821 1.00 91.31 99 ARG A N 1
ATOM 773 C CA . ARG A 1 99 ? 8.920 -7.413 4.410 1.00 91.31 99 ARG A CA 1
ATOM 774 C C . ARG A 1 99 ? 10.052 -8.370 4.780 1.00 91.31 99 ARG A C 1
ATOM 776 O O . ARG A 1 99 ? 9.934 -9.559 4.495 1.00 91.31 99 ARG A O 1
ATOM 783 N N . THR A 1 100 ? 11.124 -7.887 5.410 1.00 93.38 100 THR A N 1
ATOM 784 C CA . THR A 1 100 ? 12.264 -8.735 5.774 1.00 93.38 100 THR A CA 1
ATOM 785 C C . THR A 1 100 ? 11.952 -9.602 6.997 1.00 93.38 100 THR A C 1
ATOM 787 O O . THR A 1 100 ? 11.136 -9.215 7.841 1.00 93.38 100 THR A O 1
ATOM 790 N N . PRO A 1 101 ? 12.624 -10.759 7.149 1.00 94.56 101 PRO A N 1
ATOM 791 C CA . PRO A 1 101 ? 12.499 -11.583 8.350 1.00 94.56 101 PRO A CA 1
ATOM 792 C C . PRO A 1 101 ? 12.804 -10.817 9.642 1.00 94.56 101 PRO A C 1
ATOM 794 O O . PRO A 1 101 ? 12.144 -11.041 10.650 1.00 94.56 101 PRO A O 1
ATOM 797 N N . ASP A 1 102 ? 13.765 -9.892 9.611 1.00 93.06 102 ASP A N 1
ATOM 798 C CA . ASP A 1 102 ? 14.156 -9.119 10.793 1.00 93.06 102 ASP A CA 1
ATOM 799 C C . ASP A 1 102 ? 13.079 -8.128 11.226 1.00 93.06 102 ASP A C 1
ATOM 801 O O . ASP A 1 102 ? 12.812 -8.016 12.419 1.00 93.06 102 ASP A O 1
ATOM 805 N N . TYR A 1 103 ? 12.403 -7.463 10.281 1.00 91.56 103 TYR A N 1
ATOM 806 C CA . TYR A 1 103 ? 11.259 -6.616 10.625 1.00 91.56 103 TYR A CA 1
ATOM 807 C C . TYR A 1 103 ? 10.140 -7.434 11.275 1.00 91.56 103 TYR A C 1
ATOM 809 O O . TYR A 1 103 ? 9.588 -7.024 12.292 1.00 91.56 103 TYR A O 1
ATOM 817 N N . ARG A 1 104 ? 9.871 -8.639 10.752 1.00 92.69 104 ARG A N 1
ATOM 818 C CA . ARG A 1 104 ? 8.860 -9.545 11.318 1.00 92.69 104 ARG A CA 1
ATOM 819 C C . ARG A 1 104 ? 9.200 -10.045 12.723 1.00 92.69 104 ARG A C 1
ATOM 821 O O . ARG A 1 104 ? 8.307 -10.497 13.425 1.00 92.69 104 ARG A O 1
ATOM 828 N N . ARG A 1 105 ? 10.462 -9.981 13.152 1.00 94.00 105 ARG A N 1
ATOM 829 C CA . ARG A 1 105 ? 10.877 -10.315 14.527 1.00 94.00 105 ARG A CA 1
ATOM 830 C C . ARG A 1 105 ? 10.800 -9.123 15.484 1.00 94.00 105 ARG A C 1
ATOM 832 O O . ARG A 1 105 ? 10.972 -9.324 16.678 1.00 94.00 105 ARG A O 1
ATOM 839 N N . GLY A 1 106 ? 10.587 -7.909 14.974 1.00 92.75 106 GLY A N 1
ATOM 840 C CA . GLY A 1 106 ? 10.527 -6.695 15.783 1.00 92.75 106 GLY A CA 1
ATOM 841 C C . GLY A 1 106 ? 9.228 -6.566 16.579 1.00 92.75 106 GLY A C 1
ATOM 842 O O . GLY A 1 106 ? 8.172 -7.029 16.143 1.00 92.75 106 GLY A O 1
ATOM 843 N N . ASP A 1 107 ? 9.308 -5.881 17.719 1.00 91.75 107 ASP A N 1
ATOM 844 C CA . ASP A 1 107 ? 8.207 -5.735 18.680 1.00 91.75 107 ASP A CA 1
ATOM 845 C C . ASP A 1 107 ? 6.946 -5.111 18.070 1.00 91.75 107 ASP A C 1
ATOM 847 O O . ASP A 1 107 ? 5.841 -5.562 18.360 1.00 91.75 107 ASP A O 1
ATOM 851 N N . ASP A 1 108 ? 7.092 -4.119 17.185 1.00 88.62 108 ASP A N 1
ATOM 852 C CA . ASP A 1 108 ? 5.950 -3.467 16.527 1.00 88.62 108 ASP A CA 1
ATOM 853 C C . ASP A 1 108 ? 5.167 -4.443 15.643 1.00 88.62 108 ASP A C 1
ATOM 855 O O . ASP A 1 108 ? 3.936 -4.459 15.657 1.00 88.62 108 ASP A O 1
ATOM 859 N N . TYR A 1 109 ? 5.874 -5.304 14.902 1.00 92.06 109 TYR A N 1
ATOM 860 C CA . TYR A 1 109 ? 5.231 -6.329 14.085 1.00 92.06 109 TYR A CA 1
ATOM 861 C C . TYR A 1 109 ? 4.573 -7.396 14.962 1.00 92.06 109 TYR A C 1
ATOM 863 O O . TYR A 1 109 ? 3.448 -7.806 14.691 1.00 92.06 109 TYR A O 1
ATOM 871 N N . GLN A 1 110 ? 5.236 -7.820 16.042 1.00 93.56 110 GLN A N 1
ATOM 872 C CA . GLN A 1 110 ? 4.663 -8.785 16.984 1.00 93.56 110 GLN A CA 1
ATOM 873 C C . GLN A 1 110 ? 3.405 -8.233 17.671 1.00 93.56 110 GLN A C 1
ATOM 875 O O . GLN A 1 110 ? 2.415 -8.952 17.792 1.00 93.56 110 GLN A O 1
ATOM 880 N N . LYS A 1 111 ? 3.393 -6.944 18.034 1.00 91.56 111 LYS A N 1
ATOM 881 C CA . LYS A 1 111 ? 2.197 -6.246 18.530 1.00 91.56 111 LYS A CA 1
ATOM 882 C C . LYS A 1 111 ? 1.074 -6.221 17.497 1.00 91.56 111 LYS A C 1
ATOM 884 O O . LYS A 1 111 ? -0.061 -6.519 17.851 1.00 91.56 111 LYS A O 1
ATOM 889 N N . LEU A 1 112 ? 1.377 -5.905 16.235 1.00 92.06 112 LEU A N 1
ATOM 890 C CA . LEU A 1 112 ? 0.389 -5.908 15.151 1.00 92.06 112 LEU A CA 1
ATOM 891 C C . LEU A 1 112 ? -0.242 -7.294 14.958 1.00 92.06 112 LEU A C 1
ATOM 893 O O . LEU A 1 112 ? -1.460 -7.396 14.827 1.00 92.06 112 LEU A O 1
ATOM 897 N N . ILE A 1 113 ? 0.570 -8.355 14.949 1.00 93.88 113 ILE A N 1
ATOM 898 C CA . ILE A 1 113 ? 0.073 -9.728 14.800 1.00 93.88 113 ILE A CA 1
ATOM 899 C C . ILE A 1 113 ? -0.762 -10.142 16.011 1.00 93.88 113 ILE A C 1
ATOM 901 O O . ILE A 1 113 ? -1.878 -10.615 15.830 1.00 93.88 113 ILE A O 1
ATOM 905 N N . ALA A 1 114 ? -0.288 -9.885 17.232 1.00 94.69 114 ALA A N 1
ATOM 906 C CA . ALA A 1 114 ? -1.050 -10.182 18.443 1.00 94.69 114 ALA A CA 1
ATOM 907 C C . ALA A 1 114 ? -2.397 -9.440 18.474 1.00 94.69 114 ALA A C 1
ATOM 909 O O . ALA A 1 114 ? -3.412 -10.013 18.868 1.00 94.69 114 ALA A O 1
ATOM 910 N N . PHE A 1 115 ? -2.419 -8.184 18.018 1.00 93.44 115 PHE A N 1
ATOM 911 C CA . PHE A 1 115 ? -3.647 -7.416 17.854 1.00 93.44 115 PHE A CA 1
ATOM 912 C C . PHE A 1 115 ? -4.586 -8.076 16.837 1.00 93.44 115 PHE A C 1
ATOM 914 O O . PHE A 1 115 ? -5.740 -8.346 17.159 1.00 93.44 115 PHE A O 1
ATOM 921 N N . ALA A 1 116 ? -4.098 -8.397 15.636 1.00 93.44 116 ALA A N 1
ATOM 922 C CA . ALA A 1 116 ? -4.906 -9.042 14.604 1.00 93.44 116 ALA A CA 1
ATOM 923 C C . ALA A 1 116 ? -5.471 -10.401 15.064 1.00 93.44 116 ALA A C 1
ATOM 925 O O . ALA A 1 116 ? -6.657 -10.666 14.863 1.00 93.44 116 ALA A O 1
ATOM 926 N N . ASP A 1 117 ? -4.660 -11.228 15.729 1.00 94.75 117 ASP A N 1
ATOM 927 C CA . ASP A 1 117 ? -5.081 -12.517 16.288 1.00 94.75 117 ASP A CA 1
ATOM 928 C C . ASP A 1 117 ? -6.154 -12.343 17.369 1.00 94.75 117 ASP A C 1
ATOM 930 O O . ASP A 1 117 ? -7.136 -13.087 17.388 1.00 94.75 117 ASP A O 1
ATOM 934 N N . HIS A 1 118 ? -6.017 -11.331 18.232 1.00 94.38 118 HIS A N 1
ATOM 935 C CA . HIS A 1 118 ? -7.029 -11.001 19.233 1.00 94.38 118 HIS A CA 1
ATOM 936 C C . HIS A 1 118 ? -8.369 -10.621 18.588 1.00 94.38 118 HIS A C 1
ATOM 938 O O . HIS A 1 118 ? -9.405 -11.163 18.976 1.00 94.38 118 HIS A O 1
ATOM 944 N N . ILE A 1 119 ? -8.353 -9.752 17.568 1.00 94.00 119 ILE A N 1
ATOM 945 C CA . ILE A 1 119 ? -9.569 -9.343 16.848 1.00 94.00 119 ILE A CA 1
ATOM 946 C C . ILE A 1 119 ? -10.245 -10.539 16.167 1.00 94.00 119 ILE A C 1
ATOM 948 O O . ILE A 1 119 ? -11.465 -10.667 16.217 1.00 94.00 119 ILE A O 1
ATOM 952 N N . ARG A 1 120 ? -9.470 -11.442 15.560 1.00 93.19 120 ARG A N 1
ATOM 953 C CA . ARG A 1 120 ? -9.997 -12.648 14.897 1.00 93.19 120 ARG A CA 1
ATOM 954 C C . ARG A 1 120 ? -10.570 -13.663 15.889 1.00 93.19 120 ARG A C 1
ATOM 956 O O . ARG A 1 120 ? -11.554 -14.339 15.590 1.00 93.19 120 ARG A O 1
ATOM 963 N N . ALA A 1 121 ? -9.957 -13.787 17.066 1.00 94.50 121 ALA A N 1
ATOM 964 C CA . ALA A 1 121 ? -10.431 -14.677 18.121 1.00 94.50 121 ALA A CA 1
ATOM 965 C C . ALA A 1 121 ? -11.720 -14.163 18.785 1.00 94.50 121 ALA A C 1
ATOM 967 O O . ALA A 1 121 ? -12.545 -14.968 19.228 1.00 94.50 121 ALA A O 1
ATOM 968 N N . ASP A 1 122 ? -11.921 -12.843 18.841 1.00 95.25 122 ASP A N 1
ATOM 969 C CA . ASP A 1 122 ? -13.123 -12.249 19.415 1.00 95.25 122 ASP A CA 1
ATOM 970 C C . ASP A 1 122 ? -14.322 -12.322 18.460 1.00 95.25 122 ASP A C 1
ATOM 972 O O . ASP A 1 122 ? -14.609 -11.423 17.672 1.00 95.25 122 ASP A O 1
ATOM 976 N N . GLN A 1 123 ? -15.107 -13.387 18.614 1.00 93.19 123 GLN A N 1
ATOM 977 C CA . GLN A 1 123 ? -16.327 -13.625 17.842 1.00 93.19 123 GLN A CA 1
ATOM 978 C C . GLN A 1 123 ? -17.407 -12.543 18.014 1.00 93.19 123 GLN A C 1
ATOM 980 O O . GLN A 1 123 ? -18.403 -12.574 17.285 1.00 93.19 123 GLN A O 1
ATOM 985 N N . ARG A 1 124 ? -17.269 -11.610 18.964 1.00 96.06 124 ARG A N 1
ATOM 986 C CA . ARG A 1 124 ? -18.185 -10.469 19.115 1.00 96.06 124 ARG A CA 1
ATOM 987 C C . ARG A 1 124 ? -17.916 -9.387 18.078 1.00 96.06 124 ARG A C 1
ATOM 989 O O . ARG A 1 124 ? -18.846 -8.668 17.729 1.00 96.06 124 ARG A O 1
ATOM 996 N N . ILE A 1 125 ? -16.694 -9.294 17.556 1.00 97.25 125 ILE A N 1
ATOM 997 C CA . ILE A 1 125 ? -16.345 -8.349 16.499 1.00 97.25 125 ILE A CA 1
ATOM 998 C C . ILE A 1 125 ? -16.809 -8.950 15.174 1.00 97.25 125 ILE A C 1
ATOM 1000 O O . ILE A 1 125 ? -16.319 -9.983 14.724 1.00 97.25 125 ILE A O 1
ATOM 1004 N N . LYS A 1 126 ? -17.820 -8.327 14.570 1.00 97.44 126 LYS A N 1
ATOM 1005 C CA . LYS A 1 126 ? -18.413 -8.759 13.297 1.00 97.44 126 LYS A CA 1
ATOM 1006 C C . LYS A 1 126 ? -17.926 -7.925 12.126 1.00 97.44 126 LYS A C 1
ATOM 1008 O O . LYS A 1 126 ? -17.799 -8.473 11.032 1.00 97.44 126 LYS A O 1
ATOM 1013 N N . SER A 1 127 ? -17.598 -6.660 12.379 1.00 97.94 127 SER A N 1
ATOM 1014 C CA . SER A 1 127 ? -17.150 -5.717 11.360 1.00 97.94 127 SER A CA 1
ATOM 1015 C C . SER A 1 127 ? -15.909 -4.953 11.813 1.00 97.94 127 SER A C 1
ATOM 1017 O O . SER A 1 127 ? -15.796 -4.550 12.970 1.00 97.94 127 SER A O 1
ATOM 1019 N N . VAL A 1 128 ? -14.995 -4.719 10.879 1.00 97.81 128 VAL A N 1
ATOM 1020 C CA . VAL A 1 128 ? -13.856 -3.811 11.008 1.00 97.81 128 VAL A CA 1
ATOM 1021 C C . VAL A 1 128 ? -13.976 -2.761 9.911 1.00 97.81 128 VAL A C 1
ATOM 1023 O O . VAL A 1 128 ? -14.096 -3.106 8.739 1.00 97.81 128 VAL A O 1
ATOM 1026 N N . VAL A 1 129 ? -13.941 -1.482 10.270 1.00 98.12 129 VAL A N 1
ATOM 1027 C CA . VAL A 1 129 ? -14.049 -0.366 9.324 1.00 98.12 129 VAL A CA 1
ATOM 1028 C C . VAL A 1 129 ? -12.742 0.422 9.326 1.00 98.12 129 VAL A C 1
ATOM 1030 O O . VAL A 1 129 ? -12.402 1.081 10.310 1.00 98.12 129 VAL A O 1
ATOM 1033 N N . ASN A 1 130 ? -12.001 0.366 8.221 1.00 97.75 130 ASN A N 1
ATOM 1034 C CA . ASN A 1 130 ? -10.823 1.195 7.994 1.00 97.75 130 ASN A CA 1
ATOM 1035 C C . ASN A 1 130 ? -11.247 2.594 7.539 1.00 97.75 130 ASN A C 1
ATOM 1037 O O . ASN A 1 130 ? -11.901 2.752 6.510 1.00 97.75 130 ASN A O 1
ATOM 1041 N N . LEU A 1 131 ? -10.831 3.606 8.292 1.00 97.56 131 LEU A N 1
ATOM 1042 C CA . LEU A 1 131 ? -11.003 5.015 7.976 1.00 97.56 131 LEU A CA 1
ATOM 1043 C C . LEU A 1 131 ? -9.650 5.557 7.517 1.00 97.56 131 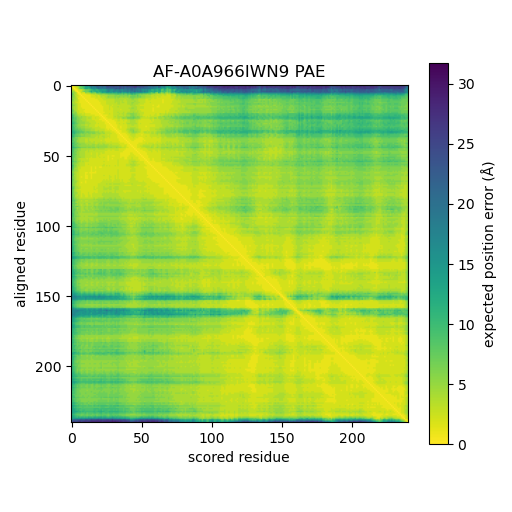LEU A C 1
ATOM 1045 O O . LEU A 1 131 ? -8.764 5.822 8.330 1.00 97.56 131 LEU A O 1
ATOM 1049 N N . GLY A 1 132 ? -9.469 5.715 6.213 1.00 95.12 132 GLY A N 1
ATOM 1050 C CA . GLY A 1 132 ? -8.195 6.117 5.622 1.00 95.12 132 GLY A CA 1
ATOM 1051 C C . GLY A 1 132 ? -8.378 6.473 4.157 1.00 95.12 132 GLY A C 1
ATOM 1052 O O . GLY A 1 132 ? -9.270 5.946 3.518 1.00 95.12 132 GLY A O 1
ATOM 1053 N N . ILE A 1 133 ? -7.555 7.365 3.608 1.00 94.38 133 ILE A N 1
ATOM 1054 C CA . ILE A 1 133 ? -7.627 7.765 2.192 1.00 94.38 133 ILE A CA 1
ATOM 1055 C C . ILE A 1 133 ? -6.305 7.473 1.474 1.00 94.38 133 ILE A C 1
ATOM 1057 O O . ILE A 1 133 ? -5.226 7.521 2.071 1.00 94.38 133 ILE A O 1
ATOM 1061 N N . GLY A 1 134 ? -6.375 7.180 0.173 1.00 91.44 134 GLY A N 1
ATOM 1062 C CA . GLY A 1 134 ? -5.198 6.972 -0.670 1.00 91.44 134 GLY A CA 1
ATOM 1063 C C . GLY A 1 134 ? -4.380 5.759 -0.226 1.00 91.44 134 GLY A C 1
ATOM 1064 O O . GLY A 1 134 ? -4.894 4.644 -0.178 1.00 91.44 134 GLY A O 1
ATOM 1065 N N . GLY A 1 135 ? -3.101 5.965 0.103 1.00 90.12 135 GLY A N 1
ATOM 1066 C CA . GLY A 1 135 ? -2.204 4.884 0.536 1.00 90.12 135 GLY A CA 1
ATOM 1067 C C . GLY A 1 135 ? -2.660 4.158 1.810 1.00 90.12 135 GLY A C 1
ATOM 1068 O O . GLY A 1 135 ? -2.365 2.976 1.961 1.00 90.12 135 GLY A O 1
ATOM 1069 N N . SER A 1 136 ? -3.425 4.832 2.676 1.00 91.94 136 SER A N 1
ATOM 1070 C CA . SER A 1 136 ? -4.013 4.257 3.897 1.00 91.94 136 SER A CA 1
ATOM 1071 C C . SER A 1 136 ? -5.204 3.320 3.646 1.00 91.94 136 SER A C 1
ATOM 1073 O O . SER A 1 136 ? -5.763 2.788 4.602 1.00 91.94 136 SER A O 1
ATOM 1075 N N . ASP A 1 137 ? -5.636 3.163 2.392 1.00 93.31 137 ASP A N 1
ATOM 1076 C CA . ASP A 1 137 ? -6.893 2.489 2.050 1.00 93.31 137 ASP A CA 1
ATOM 1077 C C . ASP A 1 137 ? -6.759 1.573 0.831 1.00 93.31 137 ASP A C 1
ATOM 1079 O O . ASP A 1 137 ? -6.997 0.374 0.929 1.00 93.31 137 ASP A O 1
ATOM 1083 N N . LEU A 1 138 ? -6.260 2.099 -0.294 1.00 93.56 138 LEU A N 1
ATOM 1084 C CA . LEU A 1 138 ? -6.249 1.403 -1.586 1.00 93.56 138 LEU A CA 1
ATOM 1085 C C . LEU A 1 138 ? -5.456 0.089 -1.566 1.00 93.56 138 LEU A C 1
ATOM 1087 O O . LEU A 1 138 ? -5.909 -0.920 -2.102 1.00 93.56 138 LEU A O 1
ATOM 1091 N N . GLY A 1 139 ? -4.267 0.093 -0.956 1.00 93.88 139 GLY A N 1
ATOM 1092 C CA . GLY A 1 139 ? -3.417 -1.096 -0.853 1.00 93.88 139 GLY A CA 1
ATOM 1093 C C . GLY A 1 139 ? -4.061 -2.197 -0.002 1.00 93.88 139 GLY A C 1
ATOM 1094 O O . GLY A 1 139 ? -4.242 -3.309 -0.502 1.00 93.88 139 GLY A O 1
ATOM 1095 N N . PRO A 1 140 ? -4.439 -1.901 1.257 1.00 93.69 140 PRO A N 1
ATOM 1096 C CA . PRO A 1 140 ? -5.195 -2.826 2.098 1.00 93.69 140 PRO A CA 1
ATOM 1097 C C . PRO A 1 140 ? -6.482 -3.346 1.441 1.00 93.69 140 PRO A C 1
ATOM 1099 O O . PRO A 1 140 ? -6.694 -4.555 1.427 1.00 93.69 140 PRO A O 1
ATOM 1102 N N . ALA A 1 141 ? -7.294 -2.474 0.833 1.00 95.12 141 ALA A N 1
ATOM 1103 C CA . ALA A 1 141 ? -8.531 -2.864 0.155 1.00 95.12 141 ALA A CA 1
ATOM 1104 C C . ALA A 1 141 ? -8.279 -3.852 -0.994 1.00 95.12 141 ALA A C 1
ATOM 1106 O O . ALA A 1 141 ? -8.945 -4.884 -1.085 1.00 95.12 141 ALA A O 1
ATOM 1107 N N . MET A 1 142 ? -7.268 -3.582 -1.828 1.00 96.44 142 MET A N 1
ATOM 1108 C CA . MET A 1 142 ? -6.868 -4.468 -2.923 1.00 96.44 142 MET A CA 1
ATOM 1109 C C . MET A 1 142 ? -6.433 -5.850 -2.414 1.00 96.44 142 MET A C 1
ATOM 1111 O O . MET A 1 142 ? -6.837 -6.863 -2.983 1.00 96.44 142 MET A O 1
ATOM 1115 N N . VAL A 1 143 ? -5.626 -5.913 -1.347 1.00 95.19 143 VAL A N 1
ATOM 1116 C CA . VAL A 1 143 ? -5.155 -7.189 -0.777 1.00 95.19 143 VAL A CA 1
ATOM 1117 C C . VAL A 1 143 ? -6.310 -7.978 -0.164 1.00 95.19 143 VAL A C 1
ATOM 1119 O O . VAL A 1 143 ? -6.433 -9.171 -0.436 1.00 95.19 143 VAL A O 1
ATOM 1122 N N . THR A 1 144 ? -7.186 -7.324 0.601 1.00 94.00 144 THR A N 1
ATOM 1123 C CA . THR A 1 144 ? -8.369 -7.965 1.194 1.00 94.00 144 THR A CA 1
ATOM 1124 C C . THR A 1 144 ? -9.296 -8.528 0.120 1.00 94.00 144 THR A C 1
ATOM 1126 O O . THR A 1 144 ? -9.756 -9.661 0.240 1.00 94.00 144 THR A O 1
ATOM 1129 N N . GLN A 1 145 ? -9.516 -7.792 -0.974 1.00 94.38 145 GLN A N 1
ATOM 1130 C CA . GLN A 1 145 ? -10.305 -8.283 -2.103 1.00 94.38 145 GLN A CA 1
ATOM 1131 C C . GLN A 1 145 ? -9.621 -9.458 -2.820 1.00 94.38 145 GLN A C 1
ATOM 1133 O O . GLN A 1 145 ? -10.273 -10.457 -3.119 1.00 94.38 145 GLN A O 1
ATOM 1138 N N . GLY A 1 146 ? -8.313 -9.366 -3.081 1.00 95.56 146 GLY A N 1
ATOM 1139 C CA . GLY A 1 146 ? -7.548 -10.429 -3.741 1.00 95.56 146 GLY A CA 1
ATOM 1140 C C . GLY A 1 146 ? -7.472 -11.726 -2.929 1.00 95.56 146 GLY A C 1
ATOM 1141 O O . GLY A 1 146 ? -7.378 -12.806 -3.506 1.00 95.56 146 GLY A O 1
ATOM 1142 N N . LEU A 1 147 ? -7.562 -11.629 -1.599 1.00 94.88 147 LEU A N 1
ATOM 1143 C CA . LEU A 1 147 ? -7.532 -12.755 -0.663 1.00 94.88 147 LEU A CA 1
ATOM 1144 C C . LEU A 1 147 ? -8.911 -13.114 -0.093 1.00 94.88 147 LEU A C 1
ATOM 1146 O O . LEU A 1 147 ? -8.986 -13.873 0.871 1.00 94.88 147 LEU A O 1
ATOM 1150 N N . ALA A 1 148 ? -10.007 -12.629 -0.688 1.00 91.69 148 ALA A N 1
ATOM 1151 C CA . ALA A 1 148 ? -11.359 -12.837 -0.163 1.00 91.69 148 ALA A CA 1
ATOM 1152 C C . ALA A 1 148 ? -11.707 -14.323 0.068 1.00 91.69 148 ALA A C 1
ATOM 1154 O O . ALA A 1 148 ? -12.417 -14.648 1.015 1.00 91.69 148 ALA A O 1
ATOM 1155 N N . GLY A 1 149 ? -11.169 -15.236 -0.751 1.00 92.38 149 GLY A N 1
ATOM 1156 C CA . GLY A 1 149 ? -11.370 -16.684 -0.600 1.00 92.38 149 GLY A CA 1
ATOM 1157 C C . GLY A 1 149 ? -10.617 -17.336 0.569 1.00 92.38 149 GLY A C 1
ATOM 1158 O O . GLY A 1 149 ? -10.941 -18.460 0.936 1.00 92.38 149 GLY A O 1
ATOM 1159 N N . ALA A 1 150 ? -9.630 -16.654 1.152 1.00 90.44 150 ALA A N 1
ATOM 1160 C CA . ALA A 1 150 ? -8.868 -17.118 2.315 1.00 90.44 150 ALA A CA 1
ATOM 1161 C C . ALA A 1 150 ? -9.331 -16.460 3.629 1.00 90.44 150 ALA A C 1
ATOM 1163 O O . ALA A 1 150 ? -8.742 -16.703 4.680 1.00 90.44 150 ALA A O 1
ATOM 1164 N N . HIS A 1 151 ? -10.353 -15.605 3.569 1.00 85.75 151 HIS A N 1
ATOM 1165 C CA . HIS A 1 151 ? -10.818 -14.804 4.694 1.00 85.75 151 HIS A CA 1
ATOM 1166 C C . HIS A 1 151 ? -11.831 -15.577 5.556 1.00 85.75 151 HIS A C 1
ATOM 1168 O O . HIS A 1 151 ? -12.805 -16.119 5.041 1.00 85.75 151 HIS A O 1
ATOM 1174 N N . ASP A 1 152 ? -11.644 -15.587 6.875 1.00 86.25 152 ASP A N 1
ATOM 1175 C CA . ASP A 1 152 ? -12.512 -16.245 7.874 1.00 86.25 152 ASP A CA 1
ATOM 1176 C C . ASP A 1 152 ? -13.164 -15.249 8.857 1.00 86.25 152 ASP A C 1
ATOM 1178 O O . ASP A 1 152 ? -13.759 -15.639 9.861 1.00 86.25 152 ASP A O 1
ATOM 1182 N N . GLY A 1 153 ? -13.120 -13.958 8.516 1.00 86.12 153 GLY A N 1
ATOM 1183 C CA . GLY A 1 153 ? -13.764 -12.871 9.254 1.00 86.12 153 GLY A CA 1
ATOM 1184 C C . GLY A 1 153 ? -12.823 -12.131 10.215 1.00 86.12 153 GLY A C 1
ATOM 1185 O O . GLY A 1 153 ? -11.682 -12.561 10.415 1.00 86.12 153 GLY A O 1
ATOM 1186 N N . PRO A 1 154 ? -13.272 -11.009 10.817 1.00 94.38 154 PRO A N 1
ATOM 1187 C CA . PRO A 1 154 ? -14.559 -10.297 10.637 1.00 94.38 154 PRO A CA 1
ATOM 1188 C C . PRO A 1 154 ? -14.762 -9.688 9.235 1.00 94.38 154 PRO A C 1
ATOM 1190 O O . PRO A 1 154 ? -13.855 -9.711 8.412 1.00 94.38 154 PRO A O 1
ATOM 1193 N N . ALA A 1 155 ? -15.947 -9.147 8.928 1.00 95.00 155 ALA A N 1
ATOM 1194 C CA . ALA A 1 155 ? -16.154 -8.391 7.687 1.00 95.00 155 ALA A CA 1
ATOM 1195 C C . ALA A 1 155 ? -15.305 -7.110 7.704 1.00 95.00 155 ALA A C 1
ATOM 1197 O O . ALA A 1 155 ? -15.287 -6.405 8.709 1.00 95.00 155 ALA A O 1
ATOM 1198 N N . ILE A 1 156 ? -14.598 -6.804 6.614 1.00 95.75 156 ILE A N 1
ATOM 1199 C CA . ILE A 1 156 ? -13.727 -5.623 6.535 1.00 95.75 156 ILE A CA 1
ATOM 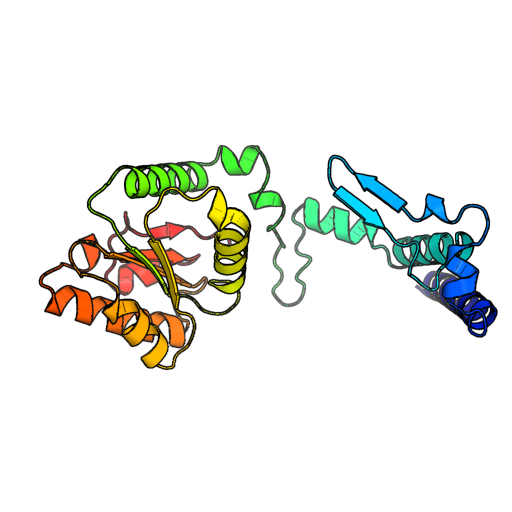1200 C C . ILE A 1 156 ? -14.299 -4.632 5.525 1.00 95.75 156 ILE A C 1
ATOM 1202 O O . ILE A 1 156 ? -14.575 -4.988 4.380 1.00 95.75 156 ILE A O 1
ATOM 1206 N N . HIS A 1 157 ? -14.438 -3.382 5.956 1.00 96.12 157 HIS A N 1
ATOM 1207 C CA . HIS A 1 157 ? -14.934 -2.263 5.165 1.00 96.12 157 HIS A CA 1
ATOM 1208 C C . HIS A 1 157 ? -13.867 -1.171 5.063 1.00 96.12 157 HIS A C 1
ATOM 1210 O O . HIS A 1 157 ? -13.078 -0.971 5.987 1.00 96.12 157 HIS A O 1
ATOM 1216 N N . TYR A 1 158 ? -13.875 -0.441 3.952 1.00 96.12 158 TYR A N 1
ATOM 1217 C CA . TYR A 1 158 ? -12.903 0.602 3.634 1.00 96.12 158 TYR A CA 1
ATOM 1218 C C . TYR A 1 158 ? -13.642 1.898 3.307 1.00 96.12 158 TYR A C 1
ATOM 1220 O O . TYR A 1 158 ? -14.492 1.922 2.417 1.00 96.12 158 TYR A O 1
ATOM 1228 N N . VAL A 1 159 ? -13.351 2.963 4.055 1.00 95.94 159 VAL A N 1
ATOM 1229 C CA . VAL A 1 159 ? -14.014 4.266 3.935 1.00 95.94 159 VAL A CA 1
ATOM 1230 C C . VAL A 1 159 ? -12.959 5.360 3.818 1.00 95.94 159 VAL A C 1
ATOM 1232 O O . VAL A 1 159 ? -12.463 5.894 4.816 1.00 95.94 159 VAL A O 1
ATOM 1235 N N . GLY A 1 160 ? -12.642 5.720 2.574 1.00 89.44 160 GLY A N 1
ATOM 1236 C CA . GLY A 1 160 ? -11.672 6.776 2.279 1.00 89.44 160 GLY A CA 1
ATOM 1237 C C . GLY A 1 160 ? -12.218 8.066 1.703 1.00 89.44 160 GLY A C 1
ATOM 1238 O O . GLY A 1 160 ? -11.485 9.048 1.637 1.00 89.44 160 GLY A O 1
ATOM 1239 N N . ASN A 1 161 ? -13.487 8.102 1.305 1.00 83.94 161 ASN A N 1
ATOM 1240 C CA . ASN 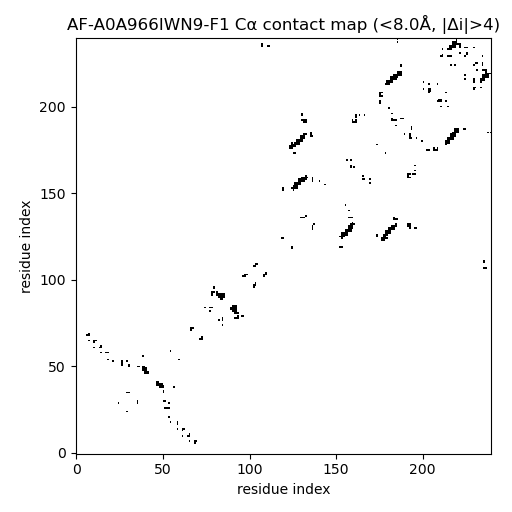A 1 161 ? -14.091 9.324 0.789 1.00 83.94 161 ASN A CA 1
ATOM 1241 C C . ASN A 1 161 ? -14.477 10.276 1.937 1.00 83.94 161 ASN A C 1
ATOM 1243 O O . ASN A 1 161 ? -14.857 9.822 3.014 1.00 83.94 161 ASN A O 1
ATOM 1247 N N . ILE A 1 162 ? -14.404 11.588 1.700 1.00 84.12 162 ILE A N 1
ATOM 1248 C CA . ILE A 1 162 ? -14.927 12.611 2.623 1.00 84.12 162 ILE A CA 1
ATOM 1249 C C . ILE A 1 162 ? -16.451 12.739 2.543 1.00 84.12 162 ILE A C 1
ATOM 1251 O O . ILE A 1 162 ? -17.071 13.270 3.461 1.00 84.12 162 ILE A O 1
ATOM 1255 N N . ASP A 1 163 ? -17.055 12.283 1.441 1.00 86.06 163 ASP A N 1
ATOM 1256 C CA . ASP A 1 163 ? -18.509 12.213 1.322 1.00 86.06 163 ASP A CA 1
ATOM 1257 C C . ASP A 1 163 ? -19.070 11.282 2.415 1.00 86.06 163 ASP A C 1
ATOM 1259 O O . ASP A 1 163 ? -18.747 10.085 2.413 1.00 86.06 163 ASP A O 1
ATOM 1263 N N . PRO A 1 164 ? -19.914 11.795 3.333 1.00 83.56 164 PRO A N 1
ATOM 1264 C CA . PRO A 1 164 ? -20.442 11.007 4.437 1.00 83.56 164 PRO A CA 1
ATOM 1265 C C . PRO A 1 164 ? -21.280 9.814 3.975 1.00 83.56 164 PRO A C 1
ATOM 1267 O O . PRO A 1 164 ? -21.405 8.864 4.741 1.00 83.56 164 PRO A O 1
ATOM 1270 N N . ASN A 1 165 ? -21.819 9.812 2.749 1.00 90.19 165 ASN A N 1
ATOM 1271 C CA . ASN A 1 165 ? -22.629 8.699 2.248 1.00 90.19 165 ASN A CA 1
ATOM 1272 C C . ASN A 1 165 ? -21.872 7.367 2.298 1.00 90.19 165 ASN A C 1
ATOM 1274 O O . ASN A 1 165 ? -22.425 6.373 2.754 1.00 90.19 165 ASN A O 1
ATOM 1278 N N . ALA A 1 166 ? -20.582 7.358 1.942 1.00 90.06 166 ALA A N 1
ATOM 1279 C CA . ALA A 1 166 ? -19.776 6.136 1.982 1.00 90.06 166 ALA A CA 1
ATOM 1280 C C . ALA A 1 166 ? -19.666 5.556 3.405 1.00 90.06 166 ALA A C 1
ATOM 1282 O O . ALA A 1 166 ? -19.740 4.339 3.603 1.00 90.06 166 ALA A O 1
ATOM 1283 N N . LEU A 1 167 ? -19.518 6.430 4.408 1.00 94.81 167 LEU A N 1
ATOM 1284 C CA . LEU A 1 167 ? -19.520 6.018 5.807 1.00 94.81 167 LEU A CA 1
ATOM 1285 C C . LEU A 1 167 ? -20.918 5.553 6.225 1.00 94.81 167 LEU A C 1
ATOM 1287 O O . LEU A 1 167 ? -21.045 4.473 6.786 1.00 94.81 167 LEU A O 1
ATOM 1291 N N . LEU A 1 168 ? -21.963 6.325 5.930 1.00 94.19 168 LEU A N 1
ATOM 1292 C CA . LEU A 1 168 ? -23.342 6.011 6.313 1.00 94.19 168 LEU A CA 1
ATOM 1293 C C . LEU A 1 168 ? -23.822 4.672 5.733 1.00 94.19 168 LEU A C 1
ATOM 1295 O O . LEU A 1 168 ? -24.394 3.870 6.470 1.00 94.19 168 LEU A O 1
ATOM 1299 N N . ASP A 1 169 ? -23.521 4.390 4.466 1.00 94.81 169 ASP A N 1
ATOM 1300 C CA . ASP A 1 169 ? -23.841 3.117 3.810 1.00 94.81 169 ASP A CA 1
ATOM 1301 C C . ASP A 1 169 ? -23.121 1.935 4.477 1.00 94.81 169 ASP A C 1
ATOM 1303 O O . ASP A 1 169 ? -23.674 0.838 4.595 1.00 94.81 169 ASP A O 1
ATOM 1307 N N . THR A 1 170 ? -21.891 2.156 4.951 1.00 96.38 170 THR A N 1
ATOM 1308 C CA . THR A 1 170 ? -21.132 1.161 5.721 1.00 96.38 170 THR A CA 1
ATOM 1309 C C . THR A 1 170 ? -21.742 0.960 7.109 1.00 96.38 170 THR A C 1
ATOM 1311 O O . THR A 1 170 ? -21.963 -0.174 7.534 1.00 96.38 170 THR A O 1
ATOM 1314 N N . LEU A 1 171 ? -22.068 2.050 7.811 1.00 96.81 171 LEU A N 1
ATOM 1315 C CA . LEU A 1 171 ? -22.662 2.008 9.149 1.00 96.81 171 LEU A CA 1
ATOM 1316 C C . LEU A 1 171 ? -24.045 1.345 9.148 1.00 96.81 171 LEU A C 1
ATOM 1318 O O . LEU A 1 171 ? -24.378 0.654 10.105 1.00 96.81 171 LEU A O 1
ATOM 1322 N N . ALA A 1 172 ? -24.822 1.482 8.070 1.00 96.56 172 ALA A N 1
ATOM 1323 C CA . ALA A 1 172 ? -26.115 0.813 7.907 1.00 96.56 172 ALA A CA 1
ATOM 1324 C C . ALA A 1 172 ? -26.018 -0.727 7.892 1.00 96.56 172 ALA A C 1
ATOM 1326 O O . ALA A 1 172 ? -27.014 -1.410 8.124 1.00 96.56 172 ALA A O 1
ATOM 1327 N N . GLN A 1 173 ? -24.826 -1.276 7.636 1.00 96.38 173 GLN A N 1
ATOM 1328 C CA . GLN A 1 173 ? -24.538 -2.715 7.639 1.00 96.38 173 GLN A CA 1
ATOM 1329 C C . GLN A 1 173 ? -23.899 -3.190 8.956 1.00 96.38 173 GLN A C 1
ATOM 1331 O O . GLN A 1 173 ? -23.621 -4.378 9.113 1.00 96.38 173 GLN A O 1
ATOM 1336 N N . CYS A 1 174 ? -23.647 -2.275 9.894 1.00 97.81 174 CYS A N 1
ATOM 1337 C CA . CYS A 1 174 ? -22.872 -2.508 11.108 1.00 97.81 174 CYS A CA 1
ATOM 1338 C C . CYS A 1 174 ? -23.719 -2.295 12.374 1.00 97.81 174 CYS A C 1
ATOM 1340 O O . CYS A 1 174 ? -24.749 -1.624 12.356 1.00 97.81 174 CYS A O 1
ATOM 1342 N N . ALA A 1 175 ? -23.253 -2.831 13.506 1.00 97.94 175 ALA A N 1
ATOM 1343 C CA . ALA A 1 175 ? -23.816 -2.548 14.829 1.00 97.94 175 ALA A CA 1
ATOM 1344 C C . ALA A 1 175 ? -22.719 -2.017 15.768 1.00 97.94 175 ALA A C 1
ATOM 1346 O O . ALA A 1 175 ? -21.632 -2.607 15.788 1.00 97.94 175 ALA A O 1
ATOM 1347 N N . PRO A 1 176 ? -22.964 -0.950 16.558 1.00 98.00 176 PRO A 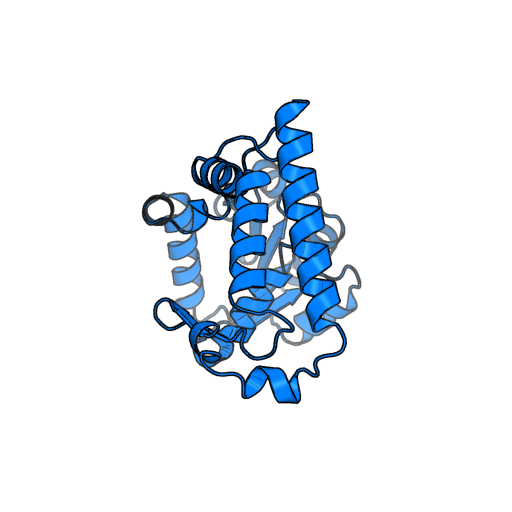N 1
ATOM 1348 C CA . PRO A 1 176 ? -21.934 -0.339 17.403 1.00 98.00 176 PRO A CA 1
ATOM 1349 C C . PRO A 1 176 ? -21.221 -1.337 18.321 1.00 98.00 176 PRO A C 1
ATOM 1351 O O . PRO A 1 176 ? -20.005 -1.298 18.455 1.00 98.00 176 PRO A O 1
ATOM 1354 N N . GLN A 1 177 ? -21.961 -2.292 18.892 1.00 98.00 177 GLN A N 1
ATOM 1355 C CA . GLN A 1 177 ? -21.445 -3.264 19.864 1.00 98.00 177 GLN A CA 1
ATOM 1356 C C . GLN A 1 177 ? -20.545 -4.345 19.245 1.00 98.00 177 GLN A C 1
ATOM 1358 O O . GLN A 1 177 ? -19.908 -5.099 19.975 1.00 98.00 177 GLN A O 1
ATOM 1363 N N . SER A 1 178 ? -20.519 -4.453 17.915 1.00 98.06 178 SER A N 1
ATOM 1364 C CA . SER A 1 178 ? -19.779 -5.486 17.184 1.00 98.06 178 SER A CA 1
ATOM 1365 C C . SER A 1 178 ? -18.897 -4.920 16.071 1.00 98.06 178 SER A C 1
ATOM 1367 O O . SER A 1 178 ? -18.528 -5.660 15.157 1.00 98.06 178 SER A O 1
ATOM 1369 N N . THR A 1 179 ? -18.601 -3.619 16.105 1.00 98.50 179 THR A N 1
ATOM 1370 C CA . THR A 1 179 ? -17.827 -2.932 15.064 1.00 98.50 179 THR A CA 1
ATOM 1371 C C . THR A 1 179 ? -16.585 -2.296 15.659 1.00 98.50 179 THR A C 1
ATOM 1373 O O . THR A 1 179 ? -16.681 -1.529 16.610 1.00 98.50 179 THR A O 1
ATOM 1376 N N . LEU A 1 180 ? -15.430 -2.587 15.068 1.00 98.38 180 LEU A N 1
ATOM 1377 C CA . LEU A 1 180 ? -14.158 -1.944 15.376 1.00 98.38 180 LEU A CA 1
ATOM 1378 C C . LEU A 1 180 ? -13.799 -0.956 14.261 1.00 98.38 180 LEU A C 1
ATOM 1380 O O . LEU A 1 180 ? -13.855 -1.304 13.084 1.00 98.38 180 LEU A O 1
ATOM 1384 N N . PHE A 1 181 ? -13.365 0.249 14.610 1.00 98.44 181 PHE A N 1
ATOM 1385 C CA . PHE A 1 181 ? -12.840 1.226 13.659 1.00 98.44 181 PHE A CA 1
ATOM 1386 C C . PHE A 1 181 ? -11.320 1.313 13.748 1.00 98.44 181 PHE A C 1
ATOM 1388 O O . PHE A 1 181 ? -10.753 1.418 14.835 1.00 98.44 181 PHE A O 1
ATOM 1395 N N . ILE A 1 182 ? -10.662 1.336 12.592 1.00 97.94 182 ILE A N 1
ATOM 1396 C CA . ILE A 1 182 ? -9.224 1.582 12.471 1.00 97.94 182 ILE A CA 1
ATOM 1397 C C . ILE A 1 182 ? -9.038 2.924 11.770 1.00 97.94 182 ILE A C 1
ATOM 1399 O O . ILE A 1 182 ? -9.366 3.065 10.595 1.00 97.94 182 ILE A O 1
ATOM 1403 N N . THR A 1 183 ? -8.510 3.919 12.477 1.00 97.62 183 THR A N 1
ATOM 1404 C CA . THR A 1 183 ? -8.183 5.228 11.899 1.00 97.62 183 THR A CA 1
ATOM 1405 C C . THR A 1 183 ? -6.756 5.203 11.356 1.00 97.62 183 THR A C 1
ATOM 1407 O O . THR A 1 183 ? -5.791 5.300 12.116 1.00 97.62 183 THR A O 1
ATOM 1410 N N . THR A 1 184 ? -6.614 5.088 10.036 1.00 96.75 184 THR A N 1
ATOM 1411 C CA . THR A 1 184 ? -5.324 4.912 9.356 1.00 96.75 184 THR A CA 1
ATOM 1412 C C . THR A 1 184 ? -4.893 6.213 8.683 1.00 96.75 184 THR A C 1
ATOM 1414 O O . THR A 1 184 ? -5.339 6.570 7.590 1.00 96.75 184 THR A O 1
ATOM 1417 N N . SER A 1 185 ? -3.977 6.944 9.315 1.00 95.88 185 SER A N 1
ATOM 1418 C CA . SER A 1 185 ? -3.422 8.185 8.768 1.00 95.88 185 SER A CA 1
ATOM 1419 C C . SER A 1 185 ? -1.978 8.340 9.212 1.00 95.88 185 SER A C 1
ATOM 1421 O O . SER A 1 185 ? -1.713 8.524 10.398 1.00 95.88 185 SER A O 1
ATOM 1423 N N . LYS A 1 186 ? -1.049 8.345 8.246 1.00 93.00 186 LYS A N 1
ATOM 1424 C CA . LYS A 1 186 ? 0.385 8.530 8.509 1.00 93.00 186 LYS A CA 1
ATOM 1425 C C . LYS A 1 186 ? 0.649 9.734 9.406 1.00 93.00 186 LYS A C 1
ATOM 1427 O O . LYS A 1 186 ? 1.359 9.595 10.388 1.00 93.00 186 LYS A O 1
ATOM 1432 N N . THR A 1 187 ? 0.087 10.899 9.070 1.00 94.19 187 THR A N 1
ATOM 1433 C CA . THR A 1 187 ? 0.300 12.145 9.821 1.00 94.19 187 THR A CA 1
ATOM 1434 C C . THR A 1 187 ? -0.697 12.352 10.954 1.00 94.19 187 THR A C 1
ATOM 1436 O O . THR A 1 187 ? -0.502 13.264 11.755 1.00 94.19 187 THR A O 1
ATOM 1439 N N . PHE A 1 188 ? -1.780 11.576 10.996 1.00 96.06 188 PHE A N 1
ATOM 1440 C CA . PHE A 1 188 ? -2.936 11.802 11.864 1.00 96.06 188 PHE A CA 1
ATOM 1441 C C . PHE A 1 188 ? -3.494 13.235 11.789 1.00 96.06 188 PHE A C 1
ATOM 1443 O O . PHE A 1 188 ? -3.934 13.811 12.778 1.00 96.06 188 PHE A O 1
ATOM 1450 N N . THR A 1 189 ? -3.423 13.849 10.605 1.00 94.81 189 THR A N 1
ATOM 1451 C CA . THR A 1 189 ? -3.941 15.206 10.332 1.00 94.81 189 THR A CA 1
ATOM 1452 C C . THR A 1 189 ? -4.768 15.278 9.051 1.00 94.81 189 THR A C 1
ATOM 1454 O O . THR A 1 189 ? -5.247 16.353 8.688 1.00 94.81 189 THR A O 1
ATOM 1457 N N . THR A 1 190 ? -4.919 14.155 8.345 1.00 93.19 190 THR A N 1
ATOM 1458 C CA . THR A 1 190 ? -5.704 14.062 7.112 1.00 93.19 190 THR A CA 1
ATOM 1459 C C . THR A 1 190 ? -7.162 14.403 7.409 1.00 93.19 190 THR A C 1
ATOM 1461 O O . THR A 1 190 ? -7.803 13.724 8.211 1.00 93.19 190 THR A O 1
ATOM 1464 N N . LYS A 1 191 ? -7.680 15.470 6.792 1.00 92.31 191 LYS A N 1
ATOM 1465 C CA . LYS A 1 191 ? -8.983 16.050 7.151 1.00 92.31 191 LYS A CA 1
ATOM 1466 C C . LYS A 1 191 ? -10.126 15.080 6.892 1.00 92.31 191 LYS A C 1
ATOM 1468 O O . LYS A 1 191 ? -10.993 14.934 7.742 1.00 92.31 191 LYS A O 1
ATOM 1473 N N . GLU A 1 192 ? -10.089 14.411 5.747 1.00 91.31 192 GLU A N 1
ATOM 1474 C CA . GLU A 1 192 ? -11.051 13.403 5.312 1.00 91.31 192 GLU A CA 1
ATOM 1475 C C . GLU A 1 192 ? -11.134 12.267 6.343 1.00 91.31 192 GLU A C 1
ATOM 1477 O O . GLU A 1 192 ? -12.202 11.963 6.870 1.00 91.31 192 GLU A O 1
ATOM 1482 N N . THR A 1 193 ? -9.979 11.707 6.714 1.00 95.06 193 THR A N 1
ATOM 1483 C CA . THR A 1 193 ? -9.875 10.627 7.702 1.00 95.06 193 THR A CA 1
ATOM 1484 C C . THR A 1 193 ? -10.361 11.051 9.085 1.00 95.06 193 THR A C 1
ATOM 1486 O O . THR A 1 193 ? -11.137 10.326 9.702 1.00 95.06 193 THR A O 1
ATOM 1489 N N . LEU A 1 194 ? -9.943 12.222 9.580 1.00 95.56 194 LEU A N 1
ATOM 1490 C CA . LEU A 1 194 ? -10.341 12.691 10.911 1.00 95.56 194 LEU A CA 1
ATOM 1491 C C . LEU A 1 194 ? -11.816 13.100 10.982 1.00 95.56 194 LEU A C 1
ATOM 1493 O O . LEU A 1 194 ? -12.437 12.921 12.028 1.00 95.56 194 LEU A O 1
ATOM 1497 N N . ALA A 1 195 ? -12.391 13.615 9.892 1.00 94.81 195 ALA A N 1
ATOM 1498 C CA . ALA A 1 195 ? -13.823 13.885 9.809 1.00 94.81 195 ALA A CA 1
ATOM 1499 C C . ALA A 1 195 ? -14.628 12.582 9.919 1.00 94.81 195 ALA A C 1
ATOM 1501 O O . ALA A 1 195 ? -15.538 12.492 10.743 1.00 94.81 195 ALA A O 1
ATOM 1502 N N . ASN A 1 196 ? -14.236 11.545 9.173 1.00 95.88 196 ASN A N 1
ATOM 1503 C CA . ASN A 1 196 ? -14.863 10.226 9.272 1.00 95.88 196 ASN A CA 1
ATOM 1504 C C . ASN A 1 196 ? -14.665 9.592 10.657 1.00 95.88 196 ASN A C 1
ATOM 1506 O O . ASN A 1 196 ? -15.608 9.024 11.201 1.00 95.88 196 ASN A O 1
ATOM 1510 N N . ALA A 1 197 ? -13.482 9.732 11.265 1.00 96.81 197 ALA A N 1
ATOM 1511 C CA . ALA A 1 197 ? -13.223 9.241 12.620 1.00 96.81 197 ALA A CA 1
ATOM 1512 C C . ALA A 1 197 ? -14.103 9.940 13.667 1.00 96.81 197 ALA A C 1
ATOM 1514 O O . ALA A 1 197 ? -14.623 9.284 14.565 1.00 96.81 197 ALA A O 1
ATOM 1515 N N . ALA A 1 198 ? -14.329 11.251 13.538 1.00 96.38 198 ALA A N 1
ATOM 1516 C CA . ALA A 1 198 ? -15.232 11.988 14.420 1.00 96.38 198 ALA A CA 1
ATOM 1517 C C . ALA A 1 198 ? -16.698 11.547 14.259 1.00 96.38 198 ALA A C 1
ATOM 1519 O O . ALA A 1 198 ? -17.406 11.404 15.255 1.00 96.38 198 ALA A O 1
ATOM 1520 N N . LEU A 1 199 ? -17.146 11.285 13.026 1.00 96.69 199 LEU A N 1
ATOM 1521 C CA . LEU A 1 199 ? -18.486 10.749 12.762 1.00 96.69 199 LEU A CA 1
ATOM 1522 C C . LEU A 1 199 ? -18.654 9.333 13.331 1.00 96.69 199 LEU A C 1
ATOM 1524 O O . LEU A 1 199 ? -19.652 9.059 13.994 1.00 96.69 199 LEU A O 1
ATOM 1528 N N . ALA A 1 200 ? -17.666 8.456 13.129 1.00 97.44 200 ALA A N 1
ATOM 1529 C CA . ALA A 1 200 ? -17.655 7.108 13.694 1.00 97.44 200 ALA A CA 1
ATOM 1530 C C . ALA A 1 200 ? -17.668 7.131 15.231 1.00 97.44 200 ALA A C 1
ATOM 1532 O O . ALA A 1 200 ? -18.4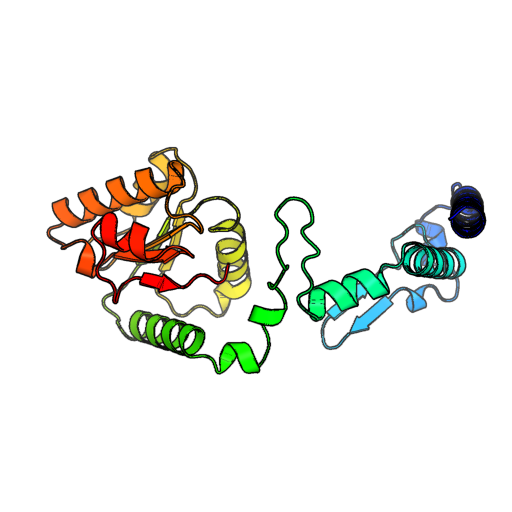29 6.390 15.848 1.00 97.44 200 ALA A O 1
ATOM 1533 N N . LYS A 1 201 ? -16.893 8.035 15.846 1.00 97.62 201 LYS A N 1
ATOM 1534 C CA . LYS A 1 201 ? -16.888 8.259 17.297 1.00 97.62 201 LYS A CA 1
ATOM 1535 C C . LYS A 1 201 ? -18.279 8.620 17.818 1.00 97.62 201 LYS A C 1
ATOM 1537 O O . LYS A 1 201 ? -18.782 7.953 18.715 1.00 97.62 201 LYS A O 1
ATOM 1542 N N . GLY A 1 202 ? -18.923 9.625 17.220 1.00 97.50 202 GLY A N 1
ATOM 1543 C CA . GLY A 1 202 ? -20.276 10.026 17.617 1.00 97.50 202 GLY A CA 1
ATOM 1544 C C . GLY A 1 202 ? -21.315 8.920 17.399 1.00 97.50 202 GLY A C 1
ATOM 1545 O O . GLY A 1 202 ? -22.242 8.777 18.192 1.00 97.50 202 GLY A O 1
ATOM 1546 N N . TRP A 1 203 ? -21.149 8.101 16.356 1.00 98.06 203 TRP A N 1
ATOM 1547 C CA . TRP A 1 203 ? -22.009 6.943 16.101 1.00 98.06 203 TRP A CA 1
ATOM 1548 C C . TRP A 1 203 ? -21.855 5.841 17.162 1.00 98.06 203 TRP A C 1
ATOM 1550 O O . TRP A 1 203 ? -22.861 5.285 17.604 1.00 98.06 203 TRP A O 1
ATOM 1560 N N . LEU A 1 204 ? -20.628 5.564 17.619 1.00 98.44 204 LEU A N 1
ATOM 1561 C CA . LEU A 1 204 ? -20.367 4.640 18.731 1.00 98.44 204 LEU A CA 1
ATOM 1562 C C . LEU A 1 204 ? -20.993 5.140 20.038 1.00 98.44 204 LEU A C 1
ATOM 1564 O O . LEU A 1 204 ? -21.722 4.391 20.690 1.00 98.44 204 LEU A O 1
ATOM 1568 N N . GLU A 1 205 ? -20.775 6.414 20.376 1.00 98.00 205 GLU A N 1
ATOM 1569 C CA . GLU A 1 205 ? -21.310 7.044 21.591 1.00 98.00 205 GLU A CA 1
ATOM 1570 C C . GLU A 1 205 ? -22.847 7.022 21.601 1.00 98.00 205 GLU A C 1
ATOM 1572 O O . GLU A 1 205 ? -23.463 6.637 22.596 1.00 98.00 205 GLU A O 1
ATOM 1577 N N . ALA A 1 206 ? -23.487 7.341 20.470 1.00 97.88 206 ALA A N 1
ATOM 1578 C CA . ALA A 1 206 ? -24.939 7.231 20.314 1.00 97.88 206 ALA A CA 1
ATOM 1579 C C . ALA A 1 206 ? -25.448 5.782 20.452 1.00 97.88 206 ALA A C 1
ATOM 1581 O O . ALA A 1 206 ? -26.588 5.559 20.860 1.00 97.88 206 ALA A O 1
ATOM 1582 N N . GLY A 1 207 ? -24.600 4.800 20.135 1.00 97.44 207 GLY A N 1
ATOM 1583 C CA . GLY A 1 207 ? -24.834 3.372 20.345 1.00 97.44 207 GLY A CA 1
ATOM 1584 C C . GLY A 1 207 ? -24.510 2.864 21.755 1.00 97.44 207 GLY A C 1
ATOM 1585 O O . GLY A 1 207 ? -24.658 1.665 22.005 1.00 97.44 207 GLY A O 1
ATOM 1586 N N . GLY A 1 208 ? -24.070 3.739 22.667 1.00 97.69 208 GLY A N 1
ATOM 1587 C CA . GLY A 1 208 ? -23.682 3.385 24.034 1.00 97.69 208 GLY A CA 1
ATOM 1588 C C . GLY A 1 208 ? -22.352 2.633 24.134 1.00 97.69 208 GLY A C 1
ATOM 1589 O O . GLY A 1 208 ? -22.152 1.890 25.093 1.00 97.69 208 GLY A O 1
ATOM 1590 N N . VAL A 1 209 ? -21.472 2.778 23.139 1.00 97.81 209 VAL A N 1
ATOM 1591 C CA . VAL A 1 209 ? -20.130 2.185 23.126 1.00 97.81 209 VAL A CA 1
ATOM 1592 C C . VAL A 1 209 ? -19.103 3.288 23.328 1.00 97.81 209 VAL A C 1
ATOM 1594 O O . VAL A 1 209 ? -19.066 4.261 22.576 1.00 97.81 209 VAL A O 1
ATOM 1597 N N . GLU A 1 210 ? -18.247 3.121 24.331 1.00 96.88 210 GLU A N 1
ATOM 1598 C CA . GLU A 1 210 ? -17.152 4.056 24.568 1.00 96.88 210 GLU A CA 1
ATOM 1599 C C . GLU A 1 210 ? -16.132 3.960 23.421 1.00 96.88 210 GLU A C 1
ATOM 1601 O O . GLU A 1 210 ? -15.684 2.855 23.107 1.00 96.88 210 GLU A O 1
ATOM 1606 N N . PRO A 1 211 ? -15.706 5.078 22.805 1.00 95.75 211 PRO A N 1
ATOM 1607 C CA . PRO A 1 211 ? -14.808 5.055 21.648 1.00 95.75 211 PRO A CA 1
ATOM 1608 C C . PRO A 1 211 ? -13.521 4.258 21.867 1.00 95.75 211 PRO A C 1
ATOM 1610 O O . PRO A 1 211 ? -13.111 3.506 20.989 1.00 95.75 211 PRO A O 1
ATOM 1613 N N . ASN A 1 212 ? -12.922 4.341 23.058 1.00 95.00 212 ASN A N 1
ATOM 1614 C CA . ASN A 1 212 ? -11.724 3.567 23.387 1.00 95.00 212 ASN A CA 1
ATOM 1615 C C . ASN A 1 212 ? -11.963 2.050 23.437 1.00 95.00 212 ASN A C 1
ATOM 1617 O O . ASN A 1 212 ? -11.010 1.297 23.408 1.00 95.00 212 ASN A O 1
ATOM 1621 N N . GLN A 1 213 ? -13.198 1.552 23.454 1.00 94.75 213 GLN A N 1
ATOM 1622 C CA . GLN A 1 213 ? -13.462 0.110 23.353 1.00 94.75 213 GLN A CA 1
ATOM 1623 C C . GLN A 1 213 ? -13.503 -0.391 21.903 1.00 94.75 213 GLN A C 1
ATOM 1625 O O . GLN A 1 213 ? -13.429 -1.596 21.673 1.00 94.75 213 GLN A O 1
ATOM 1630 N N . ALA A 1 214 ? -13.665 0.513 20.933 1.00 97.19 214 ALA A N 1
ATOM 1631 C CA . ALA A 1 214 ? -14.014 0.169 19.556 1.00 97.19 214 ALA A CA 1
ATOM 1632 C C . ALA A 1 214 ? -13.271 1.000 18.496 1.00 97.19 214 ALA A C 1
ATOM 1634 O O . ALA A 1 214 ? -13.602 0.920 17.314 1.00 97.19 214 ALA A O 1
ATOM 1635 N N . MET A 1 215 ? -12.261 1.784 18.879 1.00 98.06 215 MET A N 1
ATOM 1636 C CA . MET A 1 215 ? -11.440 2.569 17.960 1.00 98.06 215 MET A CA 1
ATOM 1637 C C . MET A 1 215 ? -9.955 2.371 18.244 1.00 98.06 215 MET A C 1
ATOM 1639 O O . MET A 1 215 ? -9.506 2.484 19.380 1.00 98.06 215 MET A O 1
ATOM 1643 N N . VAL A 1 216 ? -9.189 2.153 17.179 1.00 97.75 216 VAL A N 1
ATOM 1644 C CA . VAL A 1 216 ? -7.723 2.128 17.201 1.00 97.75 216 VAL A CA 1
ATOM 1645 C C . VAL A 1 216 ? -7.159 3.053 16.126 1.00 97.75 216 VAL A C 1
ATOM 1647 O O . VAL A 1 216 ? -7.857 3.423 15.176 1.00 97.75 216 VAL A O 1
ATOM 1650 N N . ALA A 1 217 ? -5.888 3.427 16.249 1.00 97.44 217 ALA A N 1
ATOM 1651 C CA . ALA A 1 217 ? -5.184 4.245 15.266 1.00 97.44 217 ALA A CA 1
ATOM 1652 C C . ALA A 1 217 ? -3.950 3.542 14.704 1.00 97.44 217 ALA A C 1
ATOM 1654 O O . ALA A 1 217 ? -3.228 2.860 15.425 1.00 97.44 217 ALA A O 1
ATOM 1655 N N . VAL A 1 218 ? -3.677 3.787 13.422 1.00 96.31 218 VAL A N 1
ATOM 1656 C CA . VAL A 1 218 ? -2.424 3.428 12.749 1.00 96.31 218 VAL A CA 1
ATOM 1657 C C . VAL A 1 218 ? -1.782 4.714 12.234 1.00 96.31 218 VAL A C 1
ATOM 1659 O O . VAL A 1 218 ? -2.320 5.374 11.340 1.00 96.31 218 VAL A O 1
ATOM 1662 N N . THR A 1 219 ? -0.652 5.107 12.826 1.00 95.50 219 THR A N 1
ATOM 1663 C CA . THR A 1 219 ? -0.008 6.408 12.559 1.00 95.50 219 THR A CA 1
ATOM 1664 C C . THR A 1 219 ? 1.492 6.380 12.840 1.00 95.50 219 THR A C 1
ATOM 1666 O O . THR A 1 219 ? 1.958 5.598 13.664 1.00 95.50 219 THR A O 1
ATOM 1669 N N . ALA A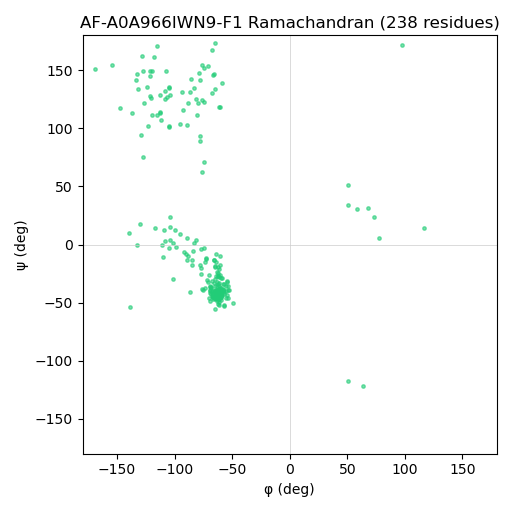 1 220 ? 2.251 7.255 12.176 1.00 93.44 220 ALA A N 1
ATOM 1670 C CA . ALA A 1 220 ? 3.659 7.505 12.493 1.00 93.44 220 ALA A CA 1
ATOM 1671 C C . ALA A 1 220 ? 3.840 8.531 13.637 1.00 93.44 220 ALA A C 1
ATOM 1673 O O . ALA A 1 220 ? 4.960 8.764 14.085 1.00 93.44 220 ALA A O 1
ATOM 1674 N N . TYR A 1 221 ? 2.744 9.140 14.110 1.00 95.06 221 TYR A N 1
ATOM 1675 C CA . TYR A 1 221 ? 2.713 10.174 15.155 1.00 95.06 221 TYR A CA 1
ATOM 1676 C C . TYR A 1 221 ? 1.721 9.802 16.273 1.00 95.06 221 TYR A C 1
ATOM 1678 O O . TYR A 1 221 ? 0.607 10.346 16.313 1.00 95.06 221 TYR A O 1
ATOM 1686 N N . PRO A 1 222 ? 2.067 8.846 17.159 1.00 95.06 222 PRO A N 1
ATOM 1687 C CA . PRO A 1 222 ? 1.160 8.354 18.195 1.00 95.06 222 PRO A CA 1
ATOM 1688 C C . PRO A 1 222 ? 0.630 9.443 19.127 1.00 95.06 222 PRO A C 1
ATOM 1690 O O . PRO A 1 222 ? -0.529 9.411 19.532 1.00 95.06 222 PRO A O 1
ATOM 1693 N N . GLU A 1 223 ? 1.441 10.460 19.412 1.00 96.75 223 GLU A N 1
ATOM 1694 C CA . GLU A 1 223 ? 1.076 11.581 20.273 1.00 96.75 223 GLU A CA 1
ATOM 1695 C C . GLU A 1 223 ? -0.139 12.360 19.755 1.00 96.75 223 GLU A C 1
ATOM 1697 O O . GLU A 1 223 ? -0.910 12.902 20.545 1.00 96.75 223 GLU A O 1
ATOM 1702 N N . ARG A 1 224 ? -0.355 12.384 18.434 1.00 97.06 224 ARG A N 1
ATOM 1703 C CA . ARG A 1 224 ? -1.517 13.045 17.824 1.00 97.06 224 ARG A CA 1
ATOM 1704 C C . ARG A 1 224 ? -2.790 12.228 17.995 1.00 97.06 224 ARG A C 1
ATOM 1706 O O . ARG A 1 224 ? -3.840 12.810 18.244 1.00 97.06 224 ARG A O 1
ATOM 1713 N N . ALA A 1 225 ? -2.693 10.903 17.892 1.00 96.81 225 ALA A N 1
ATOM 1714 C CA . ALA A 1 225 ? -3.815 10.005 18.154 1.00 96.81 225 ALA A CA 1
ATOM 1715 C C . ALA A 1 225 ? -4.220 10.038 19.634 1.00 96.81 225 ALA A C 1
ATOM 1717 O O . ALA A 1 225 ? -5.404 10.155 19.949 1.00 96.81 225 ALA A O 1
ATOM 1718 N N . ILE A 1 226 ? -3.232 10.059 20.531 1.00 96.94 226 ILE A N 1
ATOM 1719 C CA . ILE A 1 226 ? -3.460 10.199 21.973 1.00 96.94 226 ILE A CA 1
ATOM 1720 C C . ILE A 1 226 ? -4.070 11.566 22.295 1.00 96.94 226 ILE A C 1
ATOM 1722 O O . ILE A 1 226 ? -5.072 11.650 22.999 1.00 96.94 226 ILE A O 1
ATOM 1726 N N . GLY A 1 227 ? -3.533 12.646 21.719 1.00 96.50 227 GLY A N 1
ATOM 1727 C CA . GLY A 1 227 ? -4.088 13.993 21.877 1.00 96.50 227 GLY A CA 1
ATOM 1728 C C . GLY A 1 227 ? -5.512 14.149 21.330 1.00 96.50 227 GLY A C 1
ATOM 1729 O O . GLY A 1 227 ? -6.252 15.013 21.795 1.00 96.50 227 GLY A O 1
ATOM 1730 N N . TRP A 1 228 ? -5.914 13.308 20.373 1.00 96.44 228 TRP A N 1
ATOM 1731 C CA . TRP A 1 228 ? -7.287 13.238 19.866 1.00 96.44 228 TRP A CA 1
ATOM 1732 C C . TRP A 1 228 ? -8.240 12.471 20.805 1.00 96.44 228 TRP A C 1
ATOM 1734 O O . TRP A 1 228 ? -9.457 12.650 20.724 1.00 96.44 228 TRP A O 1
ATOM 1744 N N . GLY A 1 229 ? -7.701 11.668 21.730 1.00 94.75 229 GLY A N 1
ATOM 1745 C CA . GLY A 1 229 ? -8.450 10.989 22.792 1.00 94.75 229 GLY A CA 1
ATOM 1746 C C . GLY A 1 229 ? -8.440 9.459 22.737 1.00 94.75 229 GLY A C 1
ATOM 1747 O O . GLY A 1 229 ? -9.270 8.849 23.411 1.00 94.75 229 GLY A O 1
ATOM 1748 N N . LEU A 1 230 ? -7.554 8.844 21.942 1.00 95.81 230 LEU A N 1
ATOM 1749 C CA . LEU A 1 230 ? -7.339 7.393 21.968 1.00 95.81 230 LEU A CA 1
ATOM 1750 C C . LEU A 1 230 ? -6.320 7.001 23.043 1.00 95.81 230 LEU A C 1
ATOM 1752 O O . LEU A 1 230 ? -5.314 7.685 23.236 1.00 95.81 230 LEU A O 1
ATOM 1756 N N . ASP A 1 231 ? -6.548 5.872 23.703 1.00 94.75 231 ASP A N 1
ATOM 1757 C CA . ASP A 1 231 ? -5.599 5.309 24.657 1.00 94.75 231 ASP A CA 1
ATOM 1758 C C . ASP A 1 231 ? -4.311 4.873 23.948 1.00 94.75 231 ASP A C 1
ATOM 1760 O O . ASP A 1 231 ? -4.328 4.407 22.808 1.00 94.75 231 ASP A O 1
ATOM 1764 N N . ALA A 1 232 ? -3.171 4.999 24.634 1.00 92.38 232 ALA A N 1
ATOM 1765 C CA . ALA A 1 232 ? -1.865 4.664 24.064 1.00 92.38 232 ALA A CA 1
ATOM 1766 C C . ALA A 1 232 ? -1.778 3.202 23.584 1.00 92.38 232 ALA A C 1
ATOM 1768 O O . ALA A 1 232 ? -1.149 2.930 22.563 1.00 92.38 232 ALA A O 1
ATOM 1769 N N . ASP A 1 233 ? -2.458 2.283 24.275 1.00 90.38 233 ASP A N 1
ATOM 1770 C CA . ASP A 1 233 ? -2.504 0.860 23.917 1.00 90.38 233 ASP A CA 1
ATOM 1771 C C . ASP A 1 233 ? -3.359 0.582 22.664 1.00 90.38 233 ASP A C 1
ATOM 1773 O O . ASP A 1 233 ? -3.276 -0.498 22.083 1.00 90.38 233 ASP A O 1
ATOM 1777 N N . HIS A 1 234 ? -4.133 1.567 22.197 1.00 91.62 234 HIS A N 1
ATOM 1778 C CA . HIS A 1 234 ? -4.941 1.510 20.974 1.00 91.62 234 HIS A CA 1
ATOM 1779 C C . HIS A 1 234 ? -4.272 2.202 19.783 1.00 91.62 234 HIS A C 1
ATOM 1781 O O . HIS A 1 234 ? -4.907 2.426 18.750 1.00 91.62 234 HIS A O 1
ATOM 1787 N N . VAL A 1 235 ? -2.984 2.537 19.899 1.00 94.50 235 VAL A N 1
ATOM 1788 C CA . VAL A 1 235 ? -2.209 3.136 18.814 1.00 94.50 235 VAL A CA 1
ATOM 1789 C C . VAL A 1 235 ? -1.131 2.170 18.334 1.00 94.50 235 VAL A C 1
ATOM 1791 O O . VAL A 1 235 ? -0.169 1.864 19.035 1.00 94.50 235 VAL A O 1
ATOM 1794 N N . LEU A 1 236 ? -1.276 1.721 17.090 1.00 93.38 236 LEU A N 1
ATOM 1795 C CA . LEU A 1 236 ? -0.297 0.909 16.382 1.00 93.38 236 LEU A CA 1
ATOM 1796 C C . LEU A 1 236 ? 0.623 1.817 15.560 1.00 93.38 236 LEU A C 1
ATOM 1798 O O . LEU A 1 236 ? 0.173 2.698 14.819 1.00 93.38 236 LEU A O 1
ATOM 1802 N N . LEU A 1 237 ? 1.931 1.595 15.680 1.00 90.12 237 LEU A N 1
ATOM 1803 C CA . LEU A 1 237 ? 2.920 2.400 14.977 1.00 90.12 237 LEU A CA 1
ATOM 1804 C C . LEU A 1 237 ? 2.950 2.035 13.487 1.00 90.12 237 LEU A C 1
ATOM 1806 O O . LEU A 1 237 ? 3.215 0.893 13.113 1.00 90.12 237 LEU A O 1
ATOM 1810 N N . SER A 1 238 ? 2.727 3.029 12.630 1.00 83.44 238 SER A N 1
ATOM 1811 C CA . SER A 1 238 ? 3.073 2.937 11.213 1.00 83.44 238 SER A CA 1
ATOM 1812 C C . SER A 1 238 ? 4.545 3.279 11.043 1.00 83.44 238 SER A C 1
ATOM 1814 O O . SER A 1 238 ? 5.037 4.262 11.595 1.00 83.44 238 SER A O 1
ATOM 1816 N N . THR A 1 239 ? 5.252 2.484 10.249 1.00 67.56 239 THR A N 1
ATOM 1817 C CA . THR A 1 239 ? 6.639 2.780 9.895 1.00 67.56 239 THR A CA 1
ATOM 1818 C C . THR A 1 239 ? 6.682 3.887 8.839 1.00 67.56 239 THR A C 1
ATOM 1820 O O . THR A 1 239 ? 6.077 3.757 7.777 1.00 67.56 239 THR A O 1
ATOM 1823 N N . GLU A 1 240 ? 7.415 4.956 9.177 1.00 57.53 240 GLU A N 1
ATOM 1824 C CA . GLU A 1 240 ? 7.560 6.250 8.474 1.00 57.53 240 GLU A CA 1
ATOM 1825 C C . GLU A 1 240 ? 6.332 7.155 8.385 1.00 57.53 240 GLU A C 1
ATOM 1827 O O . GLU A 1 240 ? 5.291 6.756 7.818 1.00 57.53 240 GLU A O 1
#

Sequence (240 aa):
MANQNTKLDKIEAELRRHADGIASVHLRDLIHADGRDALCFQFEDLMVDCTRQPVTDDIMNRLLLLAEAKALPNFIDALLAGKPINLSENRPVLHCRLRTPDYRRGDDYQKLIAFADHIRADQRIKSVVNLGIGGSDLGPAMVTQGLAGAHDGPAIHYVGNIDPNALLDTLAQCAPQSTLFITTSKTFTTKETLANAALAKGWLEAGGVEPNQAMVAVTAYPERAIGWGLDADHVLLSTE

Radius of gyration: 24.87 Å; Cα contacts (8 Å, |Δi|>4): 286; chains: 1; bounding box: 58×36×64 Å

Secondary structure (DSSP, 8-state):
-HHHHHHHHHHHHHHHHHHHHTTTS-HHHHTTSTTGGGGEEEETTEEEE-TTSS--HHHHHHHHHHHHHTTHHHHHHHHHTT---BTTTTB---TTGGGSHHHHTSHHHHHHHHHHHHHHH-TT--EEEEE--GGGTHHHHHHHHHTGGG--S-EEEEE--SSHHHHHHHHTT--GGGEEEEEE-SSS--HHHHHHHHHHHHHHHHTT--HHHHEEEEES-HHHHHHHT--GGGEEEPP-

Mean predicted aligned error: 5.18 Å

Nearest PDB structures (foldseek):
  3nbu-assembly3_F  TM=9.434E-01  e=4.832E-15  Escherichia coli DH5[alpha]
  4em6-assembly2_C  TM=9.150E-01  e=3.374E-15  Brucella melitensis bv. 1 str. 16M
  3nbu-assembly1_A  TM=9.228E-01  e=3.282E-14  Escherichia coli DH5[alpha]
  2q8n-assembly1_B  TM=7.491E-01  e=7.493E-07  Thermotoga maritima MSB8
  7o0a-assembly2_B  TM=8.015E-01  e=9.012E-05  Bdellovibrio bacteriovorus HD100

Foldseek 3Di:
DVVLVVVLVVLVVVLVVVLVVCVPPDLVVQLVDPPLCVQWDDDPPDIDRPSSPSDDPVSVVSVVVNCVSVVVVVVVVCLPVQQQPVVVVSGHNCPVVCPDPVVCVDPLNVLVVVVVVVLLPPPLAQEEEEQAADPSFPVVVVVCVVCVVVDPDRHYHYDHALPCVSVVVVVVVDALRRYAYEQEDAALPPPSSVSSVVVNCVVNVVNVHHNQVHYAYEYCCLVSVVVVPHDSSRYRYDDD

Solvent-accessible surface area (backbone atoms only — not comparable to full-atom values): 13563 Å² total; per-residue (Å²): 108,73,72,58,50,57,53,46,54,49,52,53,52,50,48,49,53,55,50,60,72,44,65,85,60,52,66,82,56,54,56,69,40,88,74,38,70,76,41,50,46,77,55,94,92,49,73,48,75,48,50,88,47,102,66,50,75,69,54,49,54,44,53,51,54,45,40,54,71,70,40,45,64,61,52,52,52,36,38,77,70,48,39,56,74,43,66,94,76,65,30,55,53,55,76,71,55,73,71,36,76,67,43,61,70,32,68,70,46,48,50,52,50,54,50,53,53,52,55,55,69,37,80,63,43,50,35,37,37,38,27,6,48,62,82,54,29,56,58,63,53,52,52,53,62,77,40,51,94,77,61,88,56,52,48,78,46,80,41,47,67,69,58,60,62,63,50,50,63,51,51,75,78,55,50,55,89,23,35,38,37,37,40,30,31,55,76,60,68,55,63,46,35,52,50,51,48,51,51,52,40,53,50,23,49,76,59,75,34,62,51,72,81,34,44,34,36,36,18,51,41,58,69,50,48,38,73,75,68,41,51,74,92,37,50,46,80,39,87,110